Protein AF-A0A2S2Q8D4-F1 (afdb_monomer_lite)

Structure (mmCIF, N/CA/C/O backbone):
data_AF-A0A2S2Q8D4-F1
#
_entry.id   AF-A0A2S2Q8D4-F1
#
loop_
_atom_site.group_PDB
_atom_site.id
_atom_site.type_symbol
_atom_site.label_atom_id
_atom_site.label_alt_id
_atom_site.label_comp_id
_atom_site.label_asym_id
_atom_site.label_entity_id
_atom_site.label_seq_id
_atom_site.pdbx_PDB_ins_code
_atom_site.Cartn_x
_atom_site.Cartn_y
_atom_site.Cartn_z
_atom_site.occupancy
_atom_site.B_iso_or_equiv
_atom_site.auth_seq_id
_atom_site.auth_comp_id
_atom_site.auth_asym_id
_atom_site.auth_atom_id
_atom_site.pdbx_PDB_model_num
ATOM 1 N N . PRO A 1 1 ? -10.124 5.088 20.854 1.00 91.94 1 PRO A N 1
ATOM 2 C CA . PRO A 1 1 ? -9.138 5.438 19.795 1.00 91.94 1 PRO A CA 1
ATOM 3 C C . PRO A 1 1 ? -7.743 5.809 20.330 1.00 91.94 1 PRO A C 1
ATOM 5 O O . PRO A 1 1 ? -6.783 5.129 19.989 1.00 91.94 1 PRO A O 1
ATOM 8 N N . GLY A 1 2 ? -7.611 6.816 21.207 1.00 94.44 2 GLY A N 1
ATOM 9 C CA . GLY A 1 2 ? -6.294 7.303 21.662 1.00 94.44 2 GLY A CA 1
ATOM 10 C C . GLY A 1 2 ? -5.371 6.228 22.261 1.00 94.44 2 GLY A C 1
ATOM 11 O O . GLY A 1 2 ? -4.199 6.157 21.908 1.00 94.44 2 GLY A O 1
ATOM 12 N N . ARG A 1 3 ? -5.901 5.320 23.097 1.00 95.25 3 ARG A N 1
ATOM 13 C CA . ARG A 1 3 ? -5.125 4.193 23.664 1.00 95.25 3 ARG A CA 1
ATOM 14 C C . ARG A 1 3 ? -4.671 3.173 22.617 1.00 95.25 3 ARG A C 1
ATOM 16 O O . ARG A 1 3 ? -3.541 2.695 22.700 1.00 95.25 3 ARG A O 1
ATOM 23 N N . ILE A 1 4 ? -5.505 2.901 21.612 1.00 96.25 4 ILE A N 1
ATOM 24 C CA . ILE A 1 4 ? -5.158 2.024 20.486 1.00 96.25 4 ILE A CA 1
ATOM 25 C C . ILE A 1 4 ? -3.960 2.619 19.735 1.00 96.25 4 ILE A C 1
ATOM 27 O O . ILE A 1 4 ? -2.966 1.938 19.514 1.00 96.25 4 ILE A O 1
ATOM 31 N N . ILE A 1 5 ? -4.002 3.916 19.429 1.00 96.06 5 ILE A N 1
ATOM 32 C CA . ILE A 1 5 ? -2.956 4.592 18.647 1.00 96.06 5 ILE A CA 1
ATOM 33 C C . ILE A 1 5 ? -1.666 4.772 19.463 1.00 96.06 5 ILE A C 1
ATOM 35 O O . ILE A 1 5 ? -0.564 4.617 18.943 1.00 96.06 5 ILE A O 1
ATOM 39 N N . ALA A 1 6 ? -1.767 5.066 20.759 1.00 94.94 6 ALA A N 1
ATOM 40 C CA . ALA A 1 6 ? -0.591 5.281 21.600 1.00 94.94 6 ALA A CA 1
ATOM 41 C C . ALA A 1 6 ? 0.110 3.971 22.003 1.00 94.94 6 ALA A C 1
ATOM 43 O O . ALA A 1 6 ? 1.343 3.910 22.056 1.00 94.94 6 ALA A O 1
ATOM 44 N N . LYS A 1 7 ? -0.669 2.933 22.334 1.00 94.25 7 LYS A N 1
ATOM 45 C CA . LYS A 1 7 ? -0.174 1.730 23.025 1.00 94.25 7 LYS A CA 1
ATOM 46 C C . LYS A 1 7 ? -0.581 0.407 22.376 1.00 94.25 7 LYS A C 1
ATOM 48 O O . LYS A 1 7 ? -0.184 -0.634 22.885 1.00 94.25 7 LYS A O 1
ATOM 53 N N . TRP A 1 8 ? -1.335 0.429 21.276 1.00 96.25 8 TRP A N 1
ATOM 54 C CA . TRP A 1 8 ? -1.938 -0.773 20.684 1.00 96.25 8 TRP A CA 1
ATOM 55 C C . TRP A 1 8 ? -2.837 -1.544 21.666 1.00 96.25 8 TRP A C 1
ATOM 57 O O . TRP A 1 8 ? -2.924 -2.771 21.639 1.00 96.25 8 TRP A O 1
ATOM 67 N N . ASP A 1 9 ? -3.496 -0.808 22.563 1.00 95.69 9 ASP A N 1
ATOM 68 C CA . ASP A 1 9 ? -4.354 -1.350 23.613 1.00 95.69 9 ASP A CA 1
ATOM 69 C C . ASP A 1 9 ? -5.832 -1.242 23.219 1.00 95.69 9 ASP A C 1
ATOM 71 O O . ASP A 1 9 ? -6.335 -0.153 22.940 1.00 95.69 9 ASP A O 1
ATOM 75 N N . PHE A 1 10 ? -6.514 -2.387 23.218 1.00 95.44 10 PHE A N 1
ATOM 76 C CA . PHE A 1 10 ? -7.923 -2.538 22.836 1.00 95.44 10 PHE A CA 1
ATOM 77 C C . PHE A 1 10 ? -8.791 -3.009 24.011 1.00 95.44 10 PHE A C 1
ATOM 79 O O . PHE A 1 10 ? -9.880 -3.547 23.805 1.00 95.44 10 PHE A O 1
ATOM 86 N N . SER A 1 11 ? -8.293 -2.876 25.239 1.00 96.19 11 SER A N 1
ATOM 87 C CA . SER A 1 11 ? -9.089 -3.129 26.437 1.00 96.19 11 SER A CA 1
ATOM 88 C C . SER A 1 11 ? -10.289 -2.178 26.472 1.00 96.19 11 SER A C 1
ATOM 90 O O . SER A 1 11 ? -10.198 -1.025 26.040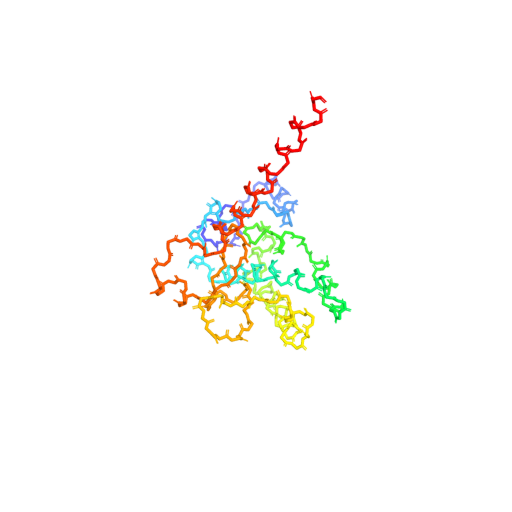 1.00 96.19 11 SER A O 1
ATOM 92 N N . LYS A 1 12 ? -11.432 -2.662 26.966 1.00 94.12 12 LYS A N 1
ATOM 93 C CA . LYS A 1 12 ? -12.632 -1.834 27.132 1.00 94.12 12 LYS A CA 1
ATOM 94 C C . LYS A 1 12 ? -12.491 -0.986 28.393 1.00 94.12 12 LYS A C 1
ATOM 96 O O . LYS A 1 12 ? -12.030 -1.476 29.419 1.00 94.12 12 LYS A O 1
ATOM 101 N N . TYR A 1 13 ? -12.912 0.269 28.307 1.00 94.38 13 TYR A N 1
ATOM 102 C CA . TYR A 1 13 ? -12.884 1.216 29.417 1.00 94.38 13 TYR A CA 1
ATOM 103 C C . TYR A 1 13 ? -14.250 1.885 29.562 1.00 94.38 13 TYR A C 1
ATOM 105 O O . TYR A 1 13 ? -14.914 2.099 28.544 1.00 94.38 13 TYR A O 1
ATOM 113 N N . PRO A 1 14 ? -14.666 2.229 30.792 1.00 95.88 14 PRO A N 1
ATOM 114 C CA . PRO A 1 14 ? -15.886 2.991 31.001 1.00 95.88 14 PRO A CA 1
ATOM 115 C C . PRO A 1 14 ? -15.748 4.374 30.358 1.00 95.88 14 PRO A C 1
ATOM 117 O O . PRO A 1 14 ? -14.720 5.042 30.488 1.00 95.88 14 PRO A O 1
ATOM 120 N N . VAL A 1 15 ? -16.794 4.789 29.654 1.00 96.19 15 VAL A N 1
ATOM 121 C CA . VAL A 1 15 ? -16.909 6.092 28.995 1.00 96.19 15 VAL A CA 1
ATOM 122 C C . VAL A 1 15 ? -18.314 6.644 29.225 1.00 96.19 15 VAL A C 1
ATOM 124 O O . VAL A 1 15 ? -19.226 5.893 29.566 1.00 96.19 15 VAL A O 1
ATOM 127 N N . SER A 1 16 ? -18.506 7.951 29.037 1.00 98.00 16 SER A N 1
ATOM 128 C CA . SER A 1 16 ? -19.849 8.540 29.050 1.00 98.00 16 SER A CA 1
ATOM 129 C C . SER A 1 16 ? -20.715 7.978 27.917 1.00 98.00 16 SER A C 1
ATOM 131 O O . SER A 1 16 ? -20.190 7.606 26.866 1.00 98.00 16 SER A O 1
ATOM 133 N N . CYS A 1 17 ? -22.043 7.984 28.083 1.00 97.38 17 CYS A N 1
ATOM 134 C CA . CYS A 1 17 ? -22.977 7.530 27.043 1.00 97.38 17 CYS A CA 1
ATOM 135 C C . CYS A 1 17 ? -22.780 8.275 25.714 1.00 97.38 17 CYS A C 1
ATOM 137 O O . CYS A 1 17 ? -22.803 7.659 24.655 1.00 97.38 17 CYS A O 1
ATOM 139 N N . PHE A 1 18 ? -22.506 9.583 25.775 1.00 97.62 18 PHE A N 1
ATOM 140 C CA . PHE A 1 18 ? -22.173 10.383 24.596 1.00 97.62 18 PHE A CA 1
ATOM 141 C C . PHE A 1 18 ? -20.930 9.849 23.873 1.00 97.62 18 PHE A C 1
ATOM 143 O O . PHE A 1 18 ? -20.965 9.605 22.672 1.00 97.62 18 PHE A O 1
ATOM 150 N N . SER A 1 19 ? -19.840 9.623 24.613 1.00 96.38 19 SER A N 1
ATOM 151 C CA . SER A 1 19 ? -18.602 9.087 24.039 1.00 96.38 19 SER A CA 1
ATOM 152 C C . SER A 1 19 ? -18.807 7.690 23.460 1.00 96.38 19 SER A C 1
ATOM 154 O O . SER A 1 19 ? -18.226 7.377 22.429 1.00 96.38 19 SER A O 1
ATOM 156 N N . PHE A 1 20 ? -19.621 6.852 24.107 1.00 96.19 20 PHE A N 1
ATOM 157 C CA . PHE A 1 20 ? -19.956 5.524 23.598 1.00 96.19 20 PHE A CA 1
ATOM 158 C C . PHE A 1 20 ? -20.667 5.608 22.241 1.00 96.19 20 PHE A C 1
ATOM 160 O O . PHE A 1 20 ? -20.166 5.049 21.269 1.00 96.19 20 PHE A O 1
ATOM 167 N N . ALA A 1 21 ? -21.756 6.380 22.155 1.00 97.06 21 ALA A N 1
ATOM 168 C CA . ALA A 1 21 ? -22.510 6.561 20.914 1.00 97.06 21 ALA A CA 1
ATOM 169 C C . ALA A 1 21 ? -21.637 7.141 19.788 1.00 97.06 21 ALA A C 1
ATOM 171 O O . ALA A 1 21 ? -21.673 6.672 18.653 1.00 97.06 21 ALA A O 1
ATOM 172 N N . LEU A 1 22 ? -20.787 8.117 20.117 1.00 96.06 22 LEU A N 1
ATOM 173 C CA . LEU A 1 22 ? -19.850 8.709 19.168 1.00 96.06 22 LEU A CA 1
ATOM 174 C C . LEU A 1 22 ? -18.818 7.684 18.652 1.00 96.06 22 LEU A C 1
ATOM 176 O O . LEU A 1 22 ? -18.468 7.696 17.473 1.00 96.06 22 LEU A O 1
ATOM 180 N N . LEU A 1 23 ? -18.322 6.791 19.517 1.00 95.31 23 LEU A N 1
ATOM 181 C CA . LEU A 1 23 ? -17.386 5.729 19.128 1.00 95.31 23 LEU A CA 1
ATOM 182 C C . LEU A 1 23 ? -18.032 4.676 18.224 1.00 95.31 23 LEU A C 1
ATOM 184 O O . LEU A 1 23 ? -17.348 4.167 17.337 1.00 95.31 23 LEU A O 1
ATOM 188 N N . GLU A 1 24 ? -19.310 4.360 18.436 1.00 95.06 24 GLU A N 1
ATOM 189 C CA . GLU A 1 24 ? -20.066 3.464 17.553 1.00 95.06 24 GLU A CA 1
ATOM 190 C C . GLU A 1 24 ? -20.278 4.085 16.171 1.00 95.06 24 GLU A C 1
ATOM 192 O O . GLU A 1 24 ? -20.061 3.414 15.165 1.00 95.06 24 GLU A O 1
ATOM 197 N N . GLN A 1 25 ? -20.623 5.374 16.112 1.00 95.56 25 GLN A N 1
ATOM 198 C CA . GLN A 1 25 ? -20.826 6.082 14.845 1.00 95.56 25 GLN A CA 1
ATOM 199 C C . GLN A 1 25 ? -19.555 6.122 13.989 1.00 95.56 25 GLN A C 1
ATOM 201 O O . GLN A 1 25 ? -19.616 5.841 12.798 1.00 95.56 25 GLN A O 1
ATOM 206 N N . MET A 1 26 ? -18.396 6.400 14.596 1.00 95.31 26 MET A N 1
ATOM 207 C CA . MET A 1 26 ? -17.126 6.516 13.863 1.00 95.31 26 MET A CA 1
ATOM 208 C C . MET A 1 26 ? -16.407 5.176 13.622 1.00 95.31 26 MET A C 1
ATOM 210 O O . MET A 1 26 ? -15.257 5.167 13.176 1.00 95.31 26 MET A O 1
ATOM 214 N N . LEU A 1 27 ? -17.007 4.038 13.995 1.00 94.62 27 LEU A N 1
ATOM 215 C CA . LEU A 1 27 ? -16.306 2.749 14.071 1.00 94.62 27 LEU A CA 1
ATOM 216 C C . LEU A 1 27 ? -15.670 2.347 12.728 1.00 94.62 27 LEU A C 1
ATOM 218 O O . LEU A 1 27 ? -14.522 1.887 12.697 1.00 94.62 27 LEU A O 1
ATOM 222 N N . PHE A 1 28 ? -16.407 2.559 11.638 1.00 95.31 28 PHE A N 1
ATOM 223 C CA . PHE A 1 28 ? -16.001 2.228 10.271 1.00 95.31 28 PHE A CA 1
ATOM 224 C C . PHE A 1 28 ? -15.357 3.405 9.530 1.00 95.31 28 PHE A C 1
ATOM 226 O O . PHE A 1 28 ? -14.723 3.196 8.498 1.00 95.31 28 PHE A O 1
ATOM 233 N N . ASP A 1 29 ? -15.423 4.617 10.083 1.00 95.62 29 ASP A N 1
ATOM 234 C CA . ASP A 1 29 ? -14.912 5.808 9.415 1.00 95.62 29 ASP A CA 1
ATOM 235 C C . ASP A 1 29 ? -13.371 5.816 9.391 1.00 95.62 29 ASP A C 1
ATOM 237 O O . ASP A 1 29 ? -12.715 5.715 10.440 1.00 95.62 29 ASP A O 1
ATOM 241 N N . PRO A 1 30 ? -12.741 5.955 8.211 1.00 95.44 30 PRO A N 1
ATOM 242 C CA . PRO A 1 30 ? -11.289 5.983 8.083 1.00 95.44 30 PRO A CA 1
ATOM 243 C C . PRO A 1 30 ? -10.731 7.355 8.482 1.00 95.44 30 PRO A C 1
ATOM 245 O O . PRO A 1 30 ? -10.407 8.183 7.634 1.00 95.44 30 PRO A O 1
ATOM 248 N N . LEU A 1 31 ? -10.615 7.599 9.788 1.00 96.38 31 LEU A N 1
ATOM 249 C CA . LEU A 1 31 ? -10.239 8.907 10.342 1.00 96.38 31 LEU A CA 1
ATOM 250 C C . LEU A 1 31 ? -8.780 8.994 10.811 1.00 96.38 31 LEU A C 1
ATOM 252 O O . LEU A 1 31 ? -8.247 10.091 10.972 1.00 96.38 31 LEU A O 1
ATOM 256 N N . PHE A 1 32 ? -8.116 7.863 11.059 1.00 96.69 32 PHE A N 1
ATOM 257 C CA . PHE A 1 32 ? -6.845 7.849 11.784 1.00 96.69 32 PHE A CA 1
ATOM 258 C C . PHE A 1 32 ? -5.667 7.574 10.850 1.00 96.69 32 PHE A C 1
ATOM 260 O O . PHE A 1 32 ? -5.422 6.426 10.477 1.00 96.69 32 PHE A O 1
ATOM 267 N N . ASN A 1 33 ? -4.909 8.615 10.490 1.00 97.00 33 ASN A N 1
ATOM 268 C CA . ASN A 1 33 ? -3.628 8.441 9.805 1.00 97.00 33 ASN A CA 1
ATOM 269 C C . ASN A 1 33 ? -2.539 8.067 10.822 1.00 97.00 33 ASN A C 1
ATOM 271 O O . ASN A 1 33 ? -2.073 8.907 11.590 1.00 97.00 33 ASN A O 1
ATOM 275 N N . ILE A 1 34 ? -2.130 6.800 10.849 1.00 96.44 34 ILE A N 1
ATOM 276 C CA . ILE A 1 34 ? -1.182 6.301 11.854 1.00 96.44 34 ILE A CA 1
ATOM 277 C C . ILE A 1 34 ? 0.229 6.856 11.641 1.00 96.44 34 ILE A C 1
ATOM 279 O O . ILE A 1 34 ? 0.943 7.062 12.623 1.00 96.44 34 ILE A O 1
ATOM 283 N N . ALA A 1 35 ? 0.636 7.124 10.396 1.00 95.75 35 ALA A N 1
ATOM 284 C CA . ALA A 1 35 ? 1.947 7.708 10.124 1.00 95.75 35 ALA A CA 1
ATOM 285 C C . ALA A 1 35 ? 2.075 9.107 10.745 1.00 95.75 35 ALA A C 1
ATOM 287 O O . ALA A 1 35 ? 3.089 9.390 11.385 1.00 95.75 35 ALA A O 1
ATOM 288 N N . ASP A 1 36 ? 1.021 9.918 10.626 1.00 96.38 36 ASP A N 1
ATOM 289 C CA . ASP A 1 36 ? 0.979 11.286 11.154 1.00 96.38 36 ASP A CA 1
ATOM 290 C C . ASP A 1 36 ? 0.778 11.303 12.676 1.00 96.38 36 ASP A C 1
ATOM 292 O O . ASP A 1 36 ? 1.378 12.112 13.380 1.00 96.38 36 ASP A O 1
ATOM 296 N N . LEU A 1 37 ? -0.050 10.394 13.205 1.00 96.12 37 LEU A N 1
ATOM 297 C CA . LEU A 1 37 ? -0.395 10.366 14.630 1.00 96.12 37 LEU A CA 1
ATOM 298 C C . LEU A 1 37 ? 0.674 9.689 15.500 1.00 96.12 37 LEU A C 1
ATOM 300 O O . LEU A 1 37 ? 0.974 10.171 16.591 1.00 96.12 37 LEU A O 1
ATOM 304 N N . ASN A 1 38 ? 1.208 8.540 15.072 1.00 95.69 38 ASN A N 1
ATOM 305 C CA . ASN A 1 38 ? 2.217 7.783 15.818 1.00 95.69 38 ASN A CA 1
ATOM 306 C C . ASN A 1 38 ? 2.931 6.745 14.930 1.00 95.69 38 ASN A C 1
ATOM 308 O O . ASN A 1 38 ? 2.686 5.539 15.032 1.00 95.69 38 ASN A O 1
ATOM 312 N N . SER A 1 39 ? 3.879 7.185 14.102 1.00 95.25 39 SER A N 1
ATOM 313 C CA . SER A 1 39 ? 4.648 6.294 13.214 1.00 95.25 39 SER A CA 1
ATOM 314 C C . SER A 1 39 ? 5.435 5.190 13.943 1.00 95.25 39 SER A C 1
ATOM 316 O O . SER A 1 39 ? 5.686 4.121 13.380 1.00 95.25 39 SER A O 1
ATOM 318 N N . VAL A 1 40 ? 5.795 5.397 15.216 1.00 96.00 40 VAL A N 1
ATOM 319 C CA . VAL A 1 40 ? 6.492 4.397 16.049 1.00 96.00 40 VAL A CA 1
ATOM 320 C C . VAL A 1 40 ? 5.617 3.164 16.292 1.00 96.00 40 VAL A C 1
ATOM 322 O O . VAL A 1 40 ? 6.143 2.070 16.524 1.00 96.00 40 VAL A O 1
ATOM 325 N N . LEU A 1 41 ? 4.293 3.304 16.194 1.00 95.25 41 LEU A N 1
ATOM 326 C CA . LEU A 1 41 ? 3.349 2.210 16.386 1.00 95.25 41 LEU A CA 1
ATOM 327 C C . LEU A 1 41 ? 3.599 1.047 15.421 1.00 95.25 41 LEU A C 1
ATOM 329 O O . LEU A 1 41 ? 3.540 -0.102 15.854 1.00 95.25 41 LEU A O 1
ATOM 333 N N . TYR A 1 42 ? 3.969 1.317 14.165 1.00 96.06 42 TYR A N 1
ATOM 334 C CA . TYR A 1 42 ? 4.300 0.267 13.195 1.00 96.06 42 TYR A CA 1
ATOM 335 C C . TYR A 1 42 ? 5.444 -0.630 13.685 1.00 96.06 42 TYR A C 1
ATOM 337 O O . TYR A 1 42 ? 5.374 -1.853 13.593 1.00 96.06 42 TYR A O 1
ATOM 345 N N . LYS A 1 43 ? 6.462 -0.051 14.331 1.00 94.00 43 LYS A N 1
ATOM 346 C CA . LYS A 1 43 ? 7.586 -0.825 14.882 1.00 94.00 43 LYS A CA 1
ATOM 347 C C . LYS A 1 43 ? 7.172 -1.699 16.072 1.00 94.00 43 LYS A C 1
ATOM 349 O O . LYS A 1 43 ? 7.778 -2.743 16.302 1.00 94.00 43 LYS A O 1
ATOM 354 N N . ARG A 1 44 ? 6.159 -1.278 16.838 1.00 93.50 44 ARG A N 1
ATOM 355 C CA . ARG A 1 44 ? 5.674 -1.988 18.036 1.00 93.50 44 ARG A CA 1
ATOM 356 C C . ARG A 1 44 ? 4.646 -3.068 17.696 1.00 93.50 44 ARG A C 1
ATOM 358 O O . ARG A 1 44 ? 4.692 -4.159 18.256 1.00 93.50 44 ARG A O 1
ATOM 365 N N . ALA A 1 45 ? 3.741 -2.784 16.765 1.00 95.38 45 ALA A N 1
ATOM 366 C CA . ALA A 1 45 ? 2.658 -3.670 16.362 1.00 95.38 45 ALA A CA 1
ATOM 367 C C . ALA A 1 45 ? 2.972 -4.334 15.012 1.00 95.38 45 ALA A C 1
ATOM 369 O O . ALA A 1 45 ? 2.560 -3.864 13.954 1.00 95.38 45 ALA A O 1
ATOM 370 N N . ARG A 1 46 ? 3.665 -5.482 15.042 1.00 94.50 46 ARG A N 1
ATOM 371 C CA . ARG A 1 46 ? 4.106 -6.194 13.821 1.00 94.50 46 ARG A CA 1
ATOM 372 C C . ARG A 1 46 ? 2.969 -6.534 12.848 1.00 94.50 46 ARG A C 1
ATOM 374 O O . ARG A 1 46 ? 3.178 -6.525 11.640 1.00 94.50 46 ARG A O 1
ATOM 381 N N . GLY A 1 47 ? 1.778 -6.856 13.362 1.00 95.88 47 GLY A N 1
ATOM 382 C CA . GLY A 1 47 ? 0.602 -7.127 12.528 1.00 95.88 47 GLY A CA 1
ATOM 383 C C . GLY A 1 47 ? 0.149 -5.896 11.739 1.00 95.88 47 GLY A C 1
ATOM 384 O O . GLY A 1 47 ? -0.183 -6.010 10.562 1.00 95.88 47 GLY A O 1
ATOM 385 N N . LEU A 1 48 ? 0.219 -4.718 12.364 1.00 97.06 48 LEU A N 1
ATOM 386 C CA . LEU A 1 48 ? -0.131 -3.447 11.740 1.00 97.06 48 LEU A CA 1
ATOM 387 C C . LEU A 1 48 ? 0.860 -3.072 10.640 1.00 97.06 48 LEU A C 1
ATOM 389 O O . LEU A 1 48 ? 0.434 -2.745 9.537 1.00 97.06 48 LEU A O 1
ATOM 393 N N . ASP A 1 49 ? 2.163 -3.171 10.910 1.00 96.81 49 ASP A N 1
ATOM 394 C CA . ASP A 1 49 ? 3.198 -2.906 9.901 1.00 96.81 49 ASP A CA 1
ATOM 395 C C . ASP A 1 49 ? 3.072 -3.842 8.695 1.00 96.81 49 ASP A C 1
ATOM 397 O O . ASP A 1 49 ? 3.089 -3.405 7.546 1.00 96.81 49 ASP A O 1
ATOM 401 N N . ARG A 1 50 ? 2.812 -5.130 8.940 1.00 96.69 50 ARG A N 1
ATOM 402 C CA . ARG A 1 50 ? 2.563 -6.097 7.867 1.00 96.69 50 ARG A CA 1
ATOM 403 C C . ARG A 1 50 ? 1.348 -5.720 7.019 1.00 96.69 50 ARG A C 1
ATOM 405 O O . ARG A 1 50 ? 1.433 -5.749 5.794 1.00 96.69 50 ARG A O 1
ATOM 412 N N . VAL A 1 51 ? 0.229 -5.359 7.649 1.00 97.62 51 VAL A N 1
ATOM 413 C CA . VAL A 1 51 ? -0.979 -4.931 6.926 1.00 97.62 51 VAL A CA 1
ATOM 414 C C . VAL A 1 51 ? -0.726 -3.649 6.143 1.00 97.62 51 VAL A C 1
ATOM 416 O O . VAL A 1 51 ? -1.128 -3.560 4.986 1.00 97.62 51 VAL A O 1
ATOM 419 N N . ARG A 1 52 ? -0.010 -2.686 6.721 1.00 97.00 52 ARG A N 1
ATOM 420 C CA . ARG A 1 52 ? 0.403 -1.464 6.028 1.00 97.00 52 ARG A CA 1
ATOM 421 C C . ARG A 1 52 ? 1.212 -1.782 4.766 1.00 97.00 52 ARG A C 1
ATOM 423 O O . ARG A 1 52 ? 0.925 -1.229 3.706 1.00 97.00 52 ARG A O 1
ATOM 430 N N . LEU A 1 53 ? 2.171 -2.708 4.852 1.00 96.56 53 LEU A N 1
ATOM 431 C CA . LEU A 1 53 ? 2.938 -3.167 3.690 1.00 96.56 53 LEU A CA 1
ATOM 432 C C . LEU A 1 53 ? 2.033 -3.819 2.642 1.00 96.56 53 LEU A C 1
ATOM 434 O O . LEU A 1 53 ? 2.128 -3.456 1.475 1.00 96.56 53 LEU A O 1
ATOM 438 N N . TYR A 1 54 ? 1.117 -4.708 3.033 1.00 97.62 54 TYR A N 1
ATOM 439 C CA . TYR A 1 54 ? 0.156 -5.319 2.106 1.00 97.62 54 TYR A CA 1
ATOM 440 C C . TYR A 1 54 ? -0.725 -4.285 1.398 1.00 97.62 54 TYR A C 1
ATOM 442 O O . TYR A 1 54 ? -0.886 -4.342 0.180 1.00 97.62 54 TYR A O 1
ATOM 450 N N . ARG A 1 55 ? -1.236 -3.291 2.129 1.00 97.56 55 ARG A N 1
ATOM 451 C CA . ARG A 1 55 ? -2.001 -2.179 1.549 1.00 97.56 55 ARG A CA 1
ATOM 452 C C . ARG A 1 55 ? -1.166 -1.390 0.541 1.00 97.56 55 ARG A C 1
ATOM 454 O O . ARG A 1 55 ? -1.644 -1.096 -0.549 1.00 97.56 55 ARG A O 1
ATOM 461 N N . LEU A 1 56 ? 0.105 -1.127 0.851 1.00 96.19 56 LEU A N 1
ATOM 462 C CA . LEU A 1 56 ? 1.026 -0.469 -0.078 1.00 96.19 56 LEU A CA 1
ATOM 463 C C . LEU A 1 56 ? 1.342 -1.334 -1.312 1.00 96.19 56 LEU A C 1
ATOM 465 O O . LEU A 1 56 ? 1.495 -0.798 -2.405 1.00 96.19 56 LEU A O 1
ATOM 469 N N . GLN A 1 57 ? 1.418 -2.661 -1.180 1.00 96.94 57 GLN A N 1
ATOM 470 C CA . GLN A 1 57 ? 1.553 -3.547 -2.341 1.00 96.94 57 GLN A CA 1
ATOM 471 C C . GLN A 1 57 ? 0.314 -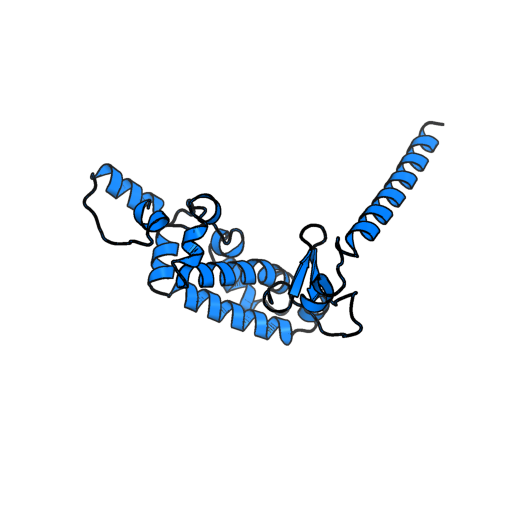3.461 -3.236 1.00 96.94 57 GLN A C 1
ATOM 473 O O . GLN A 1 57 ? 0.447 -3.262 -4.443 1.00 96.94 57 GLN A O 1
ATOM 478 N N . LEU A 1 58 ? -0.884 -3.539 -2.647 1.00 96.81 58 LEU A N 1
ATOM 479 C CA . LEU A 1 58 ? -2.147 -3.406 -3.375 1.00 96.81 58 LEU A CA 1
ATOM 480 C C . LEU A 1 58 ? -2.281 -2.053 -4.072 1.00 96.81 58 LEU A C 1
ATOM 482 O O . LEU A 1 58 ? -2.746 -2.017 -5.208 1.00 96.81 58 LEU A O 1
ATOM 486 N N . TYR A 1 59 ? -1.814 -0.970 -3.444 1.00 95.88 59 TYR A N 1
ATOM 487 C CA . TYR A 1 59 ? -1.773 0.356 -4.060 1.00 95.88 59 TYR A CA 1
ATOM 488 C C . TYR A 1 59 ? -1.073 0.346 -5.426 1.00 95.88 59 TYR A C 1
ATOM 490 O O . TYR A 1 59 ? -1.552 0.986 -6.353 1.00 95.88 59 TYR A O 1
ATOM 498 N N . TYR A 1 60 ? 0.022 -0.402 -5.582 1.00 95.62 60 TYR A N 1
ATOM 499 C CA . TYR A 1 60 ? 0.712 -0.520 -6.871 1.00 95.62 60 TYR A CA 1
ATOM 500 C C . TYR A 1 60 ? 0.115 -1.603 -7.775 1.00 95.62 60 TYR A C 1
ATOM 502 O O . TYR A 1 60 ? 0.019 -1.419 -8.987 1.00 95.62 60 TYR A O 1
ATOM 510 N N . ILE A 1 61 ? -0.296 -2.736 -7.201 1.00 96.19 61 ILE A N 1
ATOM 511 C CA . ILE A 1 61 ? -0.885 -3.863 -7.938 1.00 96.19 61 ILE A CA 1
ATOM 512 C C . ILE A 1 61 ? -2.184 -3.449 -8.639 1.00 96.19 61 ILE A C 1
ATOM 514 O O . ILE A 1 61 ? -2.439 -3.906 -9.756 1.00 96.19 61 ILE A O 1
ATOM 518 N N . LYS A 1 62 ? -2.990 -2.572 -8.024 1.00 95.00 62 LYS A N 1
ATOM 519 C CA . LYS A 1 62 ? -4.290 -2.149 -8.565 1.00 95.00 62 LYS A CA 1
ATOM 520 C C . LYS A 1 62 ? -4.176 -1.648 -10.007 1.00 95.00 62 LYS A C 1
ATOM 522 O O . LYS A 1 62 ? -4.977 -2.041 -10.846 1.00 95.00 62 LYS A O 1
ATOM 527 N N . ASP A 1 63 ? -3.143 -0.866 -10.324 1.00 93.94 63 ASP A N 1
ATOM 528 C CA . ASP A 1 63 ? -2.982 -0.255 -11.647 1.00 93.94 63 ASP A CA 1
ATOM 529 C C . ASP A 1 63 ? -2.714 -1.320 -12.719 1.00 93.94 63 ASP A C 1
ATOM 531 O O . ASP A 1 63 ? -3.187 -1.213 -13.852 1.00 93.94 63 ASP A O 1
ATOM 535 N N . PHE A 1 64 ? -2.018 -2.400 -12.354 1.00 95.75 64 PHE A N 1
ATOM 536 C CA . PHE A 1 64 ? -1.774 -3.538 -13.238 1.00 95.75 64 PHE A CA 1
ATOM 537 C C . PHE A 1 64 ? -3.045 -4.349 -13.481 1.00 95.75 64 PHE A C 1
ATOM 539 O O . PHE A 1 64 ? -3.283 -4.769 -14.613 1.00 95.75 64 PHE A O 1
ATOM 546 N N . ILE A 1 65 ? -3.852 -4.567 -12.440 1.00 96.69 65 ILE A N 1
ATOM 547 C CA . ILE A 1 65 ? -5.083 -5.358 -12.531 1.00 96.69 65 ILE A CA 1
ATOM 548 C C . ILE A 1 65 ? -6.174 -4.592 -13.283 1.00 96.69 65 ILE A C 1
ATOM 550 O O . ILE A 1 65 ? -6.730 -5.117 -14.248 1.00 96.69 65 ILE A O 1
ATOM 554 N N . PHE A 1 66 ? -6.430 -3.332 -12.926 1.00 95.31 66 PHE A N 1
ATOM 555 C CA . PHE A 1 66 ? -7.470 -2.526 -13.569 1.00 95.31 66 PHE A CA 1
ATOM 556 C C . PHE A 1 66 ? -7.184 -2.252 -15.046 1.00 95.31 66 PHE A C 1
ATOM 558 O O . PHE A 1 66 ? -8.098 -2.299 -15.867 1.00 95.31 66 PHE A O 1
ATOM 565 N N . SER A 1 67 ? -5.915 -2.057 -15.418 1.00 94.44 67 SER A N 1
ATOM 566 C CA . SER A 1 67 ? -5.523 -1.853 -16.820 1.00 94.44 67 SER A CA 1
ATOM 567 C C . SER A 1 67 ? -5.410 -3.149 -17.637 1.00 94.44 67 SER A C 1
ATOM 569 O O . SER A 1 67 ? -5.160 -3.099 -18.849 1.00 94.44 67 SER A O 1
ATOM 571 N N . CYS A 1 68 ? -5.548 -4.322 -17.012 1.00 96.25 68 CYS A N 1
ATOM 572 C CA . CYS A 1 68 ? -5.464 -5.610 -17.692 1.00 96.25 68 CYS A CA 1
ATOM 573 C C . CYS A 1 68 ? -6.851 -6.111 -18.114 1.00 96.25 68 CYS A C 1
ATOM 575 O O . CYS A 1 68 ? -7.759 -6.272 -17.300 1.00 96.25 68 CYS A O 1
ATOM 577 N N . ARG A 1 69 ? -7.003 -6.438 -19.401 1.00 95.56 69 ARG A N 1
ATOM 578 C CA . ARG A 1 69 ? -8.240 -7.019 -19.958 1.00 95.56 69 ARG A CA 1
ATOM 579 C C . ARG A 1 69 ? -8.458 -8.499 -19.622 1.00 95.56 69 ARG A C 1
ATOM 581 O O . ARG A 1 69 ? -9.492 -9.043 -19.954 1.00 95.56 69 ARG A O 1
ATOM 588 N N . TYR A 1 70 ? -7.465 -9.167 -19.033 1.00 94.56 70 TYR A N 1
ATOM 589 C CA . TYR A 1 70 ? -7.542 -10.587 -18.659 1.00 94.56 70 TYR A CA 1
ATOM 590 C C . TYR A 1 70 ? -7.718 -10.792 -17.150 1.00 94.56 70 TYR A C 1
ATOM 592 O O . TYR A 1 70 ? -7.693 -11.925 -16.672 1.00 94.56 70 TYR A O 1
ATOM 600 N N . ALA A 1 71 ? -7.834 -9.703 -16.389 1.00 94.50 71 ALA A N 1
ATOM 601 C CA . ALA A 1 71 ? -7.846 -9.724 -14.934 1.00 94.50 71 ALA A CA 1
ATOM 602 C C . ALA A 1 71 ? -9.241 -9.478 -14.340 1.00 94.50 71 ALA A C 1
ATOM 604 O O . ALA A 1 71 ? -9.334 -9.129 -13.170 1.00 94.50 71 ALA A O 1
ATOM 605 N N . ASP A 1 72 ? -10.323 -9.648 -15.106 1.00 91.50 72 ASP A N 1
ATOM 606 C CA . ASP A 1 72 ? -11.674 -9.240 -14.683 1.00 91.50 72 ASP A CA 1
ATOM 607 C C . ASP A 1 72 ? -12.116 -9.890 -13.366 1.00 91.50 72 ASP A C 1
ATOM 609 O O . ASP A 1 72 ? -12.629 -9.211 -12.483 1.00 91.50 72 ASP A O 1
ATOM 613 N N . ARG A 1 73 ? -11.778 -11.170 -13.160 1.00 92.06 73 ARG A N 1
ATOM 614 C CA . ARG A 1 73 ? -12.044 -11.895 -11.900 1.00 92.06 73 ARG A CA 1
ATOM 615 C C . ARG A 1 73 ? -11.317 -11.321 -10.677 1.00 92.06 73 ARG A C 1
ATOM 617 O O . ARG A 1 73 ? -11.667 -11.650 -9.551 1.00 92.06 73 ARG A O 1
ATOM 624 N N . LEU A 1 74 ? -10.266 -10.530 -10.887 1.00 94.19 74 LEU A N 1
ATOM 625 C CA . LEU A 1 74 ? -9.487 -9.885 -9.828 1.00 94.19 74 LEU A CA 1
ATOM 626 C C . LEU A 1 74 ? -9.873 -8.416 -9.625 1.00 94.19 74 LEU A C 1
ATOM 628 O O . LEU A 1 74 ? -9.459 -7.836 -8.623 1.00 94.19 74 LEU A O 1
ATOM 632 N N . LYS A 1 75 ? -10.655 -7.821 -10.536 1.00 94.44 75 LYS A N 1
ATOM 633 C CA . LYS A 1 75 ? -11.137 -6.439 -10.406 1.00 94.44 75 LYS A CA 1
ATOM 634 C C . LYS A 1 75 ? -12.228 -6.335 -9.347 1.00 94.44 75 LYS A C 1
ATOM 636 O O . LYS A 1 75 ? -12.092 -5.533 -8.436 1.00 94.44 75 LYS A O 1
ATOM 641 N N . GLU A 1 76 ? -13.224 -7.221 -9.383 1.00 93.06 76 GLU A N 1
ATOM 642 C CA . GLU A 1 76 ? -14.354 -7.197 -8.440 1.00 93.06 76 GLU A CA 1
ATOM 643 C C . GLU A 1 76 ? -13.919 -7.216 -6.954 1.00 93.06 76 GLU A C 1
ATOM 645 O O . GLU A 1 76 ? -14.385 -6.361 -6.196 1.00 93.06 76 GLU A O 1
ATOM 650 N N . PRO A 1 77 ? -12.984 -8.082 -6.499 1.00 91.69 77 PRO A N 1
ATOM 651 C CA . PRO A 1 77 ? -12.514 -8.043 -5.111 1.00 91.69 77 PRO A CA 1
ATOM 652 C C . PRO A 1 77 ? -11.773 -6.754 -4.730 1.00 91.69 77 PRO A C 1
ATOM 654 O O . PRO A 1 7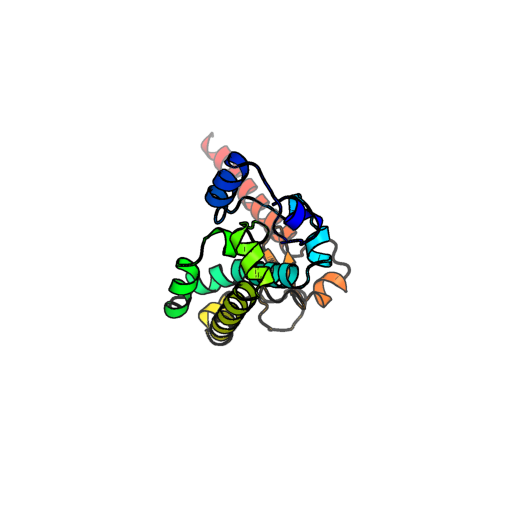7 ? -11.736 -6.406 -3.549 1.00 91.69 77 PRO A O 1
ATOM 657 N N . LEU A 1 78 ? -11.146 -6.075 -5.698 1.00 91.44 78 LEU A N 1
ATOM 658 C CA . LEU A 1 78 ? -10.473 -4.791 -5.485 1.00 91.44 78 LEU A CA 1
ATOM 659 C C . LEU A 1 78 ? -11.475 -3.631 -5.469 1.00 91.44 78 LEU A C 1
ATOM 661 O O . LEU A 1 78 ? -11.318 -2.736 -4.645 1.00 91.44 78 LEU A O 1
ATOM 665 N N . ASP A 1 79 ? -12.498 -3.669 -6.325 1.00 90.88 79 ASP A N 1
ATOM 666 C CA . ASP A 1 79 ? -13.558 -2.653 -6.413 1.00 90.88 79 ASP A CA 1
ATOM 667 C C . ASP A 1 79 ? -14.515 -2.692 -5.219 1.00 90.88 79 ASP A C 1
ATOM 669 O O . ASP A 1 79 ? -14.943 -1.653 -4.725 1.00 90.88 79 ASP A O 1
ATOM 673 N N . THR A 1 80 ? -14.832 -3.889 -4.720 1.00 91.31 80 THR A N 1
ATOM 674 C CA . THR A 1 80 ? -15.730 -4.067 -3.563 1.00 91.31 80 THR A CA 1
ATOM 675 C C . THR A 1 80 ? -15.072 -3.626 -2.251 1.00 91.31 80 THR A C 1
ATOM 677 O O . THR A 1 80 ? -15.737 -3.425 -1.235 1.00 91.31 80 THR A O 1
ATOM 680 N N . MET A 1 81 ? -13.745 -3.514 -2.232 1.00 90.62 81 MET A N 1
ATOM 681 C CA . MET A 1 81 ? -13.006 -3.099 -1.049 1.00 90.62 81 MET A CA 1
ATOM 682 C C . MET A 1 81 ? -13.109 -1.588 -0.842 1.00 90.62 81 MET A C 1
ATOM 684 O O . MET A 1 81 ? -13.044 -0.809 -1.788 1.00 90.62 81 MET A O 1
ATOM 688 N N . GLU A 1 82 ? -13.195 -1.158 0.416 1.00 91.31 82 GLU A N 1
ATOM 689 C CA . GLU A 1 82 ? -13.207 0.264 0.753 1.00 91.31 82 GLU A CA 1
ATOM 690 C C . GLU A 1 82 ? -11.977 0.972 0.167 1.00 91.31 82 GLU A C 1
ATOM 692 O O . GLU A 1 82 ? -10.830 0.558 0.374 1.00 91.31 82 GLU A O 1
ATOM 697 N N . ALA A 1 83 ? -12.212 2.072 -0.551 1.00 91.38 83 ALA A N 1
ATOM 698 C CA . ALA A 1 83 ? -11.177 2.735 -1.334 1.00 91.38 83 ALA A CA 1
ATOM 699 C C . ALA A 1 83 ? -9.966 3.166 -0.489 1.00 91.38 83 ALA A C 1
ATOM 701 O O . ALA A 1 83 ? -8.833 3.105 -0.970 1.00 91.38 83 ALA A O 1
ATOM 702 N N . HIS A 1 84 ? -10.149 3.562 0.780 1.00 92.81 84 HIS A N 1
ATOM 703 C CA . HIS A 1 84 ? -9.020 3.944 1.638 1.00 92.81 84 HIS A CA 1
ATOM 704 C C . HIS A 1 84 ? -8.091 2.771 1.942 1.00 92.81 84 HIS A C 1
ATOM 706 O O . HIS A 1 84 ? -6.893 3.007 2.113 1.00 92.81 84 HIS A O 1
ATOM 712 N N . ILE A 1 85 ? -8.584 1.525 1.971 1.00 93.38 85 ILE A N 1
ATOM 713 C CA . ILE A 1 85 ? -7.749 0.342 2.227 1.00 93.38 85 ILE A CA 1
ATOM 714 C C . ILE A 1 85 ? -6.639 0.252 1.181 1.00 93.38 85 ILE A C 1
ATOM 716 O O . ILE A 1 85 ? -5.485 0.009 1.537 1.00 93.38 85 ILE A O 1
ATOM 720 N N . ILE A 1 86 ? -6.966 0.531 -0.079 1.00 93.62 86 ILE A N 1
ATOM 721 C CA . ILE A 1 86 ? -6.022 0.461 -1.194 1.00 93.62 86 ILE A CA 1
ATOM 722 C C . ILE A 1 86 ? -5.322 1.809 -1.415 1.00 93.62 86 ILE A C 1
ATOM 724 O O . ILE A 1 86 ? -4.103 1.854 -1.555 1.00 93.62 86 ILE A O 1
ATOM 728 N N . LEU A 1 87 ? -6.068 2.917 -1.452 1.00 93.75 87 LEU A N 1
ATOM 729 C CA . LEU A 1 87 ? -5.556 4.225 -1.883 1.00 93.75 87 LEU A CA 1
ATOM 730 C C . LEU A 1 87 ? -4.784 4.985 -0.800 1.00 93.75 87 LEU A C 1
ATOM 732 O O . LEU A 1 87 ? -3.963 5.837 -1.134 1.00 93.75 87 LEU A O 1
ATOM 736 N N . LYS A 1 88 ? -5.041 4.709 0.485 1.00 95.00 88 LYS A N 1
ATOM 737 C CA . LYS A 1 88 ? -4.432 5.424 1.618 1.00 95.00 88 LYS A CA 1
ATOM 738 C C . LYS A 1 88 ? -3.900 4.435 2.667 1.00 95.00 88 LYS A C 1
ATOM 740 O O . LYS A 1 88 ? -4.531 4.280 3.710 1.00 95.00 88 LYS A O 1
ATOM 745 N N . PRO A 1 89 ? -2.746 3.773 2.436 1.00 94.38 89 PRO A N 1
ATOM 746 C CA . PRO A 1 89 ? -2.244 2.677 3.280 1.00 94.38 89 PRO A CA 1
ATOM 747 C C . PRO A 1 89 ? -2.063 3.005 4.768 1.00 94.38 89 PRO A C 1
ATOM 749 O O . PRO A 1 89 ? -2.114 2.101 5.599 1.00 94.38 89 PRO A O 1
ATOM 752 N N . ASP A 1 90 ? -1.857 4.283 5.094 1.00 96.25 90 ASP A N 1
ATOM 753 C CA . ASP A 1 90 ? -1.646 4.778 6.455 1.00 96.25 90 ASP A CA 1
ATOM 754 C C . ASP A 1 90 ? -2.934 5.240 7.166 1.00 96.25 90 ASP A C 1
ATOM 756 O O . ASP A 1 90 ? -2.902 5.497 8.368 1.00 96.25 90 ASP A O 1
ATOM 760 N N . LEU A 1 91 ? -4.071 5.309 6.460 1.00 97.31 91 LEU A N 1
ATOM 761 C CA . LEU A 1 91 ? -5.364 5.735 7.004 1.00 97.31 91 LEU A CA 1
ATOM 762 C C . LEU A 1 91 ? -6.180 4.525 7.477 1.00 97.31 91 LEU A C 1
ATOM 764 O O . LEU A 1 91 ? -6.422 3.602 6.697 1.00 97.31 91 LEU A O 1
ATOM 768 N N . PHE A 1 92 ? -6.613 4.510 8.733 1.00 97.06 92 PHE A N 1
ATOM 769 C CA . PHE A 1 92 ? -7.335 3.387 9.340 1.00 97.06 92 PHE A CA 1
ATOM 770 C C . PHE A 1 92 ? -8.610 3.855 10.046 1.00 97.06 92 PHE A C 1
ATOM 772 O O . PHE A 1 92 ? -8.630 4.922 10.661 1.00 97.06 92 PHE A O 1
ATOM 779 N N . SER A 1 93 ? -9.648 3.019 10.008 1.00 97.00 93 SER A N 1
ATOM 780 C CA . SER A 1 93 ? -10.779 3.089 10.938 1.00 97.00 93 SER A CA 1
ATOM 781 C C . SER A 1 93 ? -10.492 2.295 12.218 1.00 97.00 93 SER A C 1
ATOM 783 O O . SER A 1 93 ? -9.516 1.535 12.295 1.00 97.00 93 SER A O 1
ATOM 785 N N . ILE A 1 94 ? -11.338 2.451 13.241 1.00 96.38 94 ILE A N 1
ATOM 786 C CA . ILE A 1 94 ? -11.238 1.643 14.469 1.00 96.38 94 ILE A CA 1
ATOM 787 C C . ILE A 1 94 ? -11.478 0.168 14.132 1.00 96.38 94 ILE A C 1
ATOM 789 O O . ILE A 1 94 ? -10.724 -0.688 14.605 1.00 96.38 94 ILE A O 1
ATOM 793 N N . GLN A 1 95 ? -12.462 -0.116 13.273 1.00 96.50 95 GLN A N 1
ATOM 794 C CA .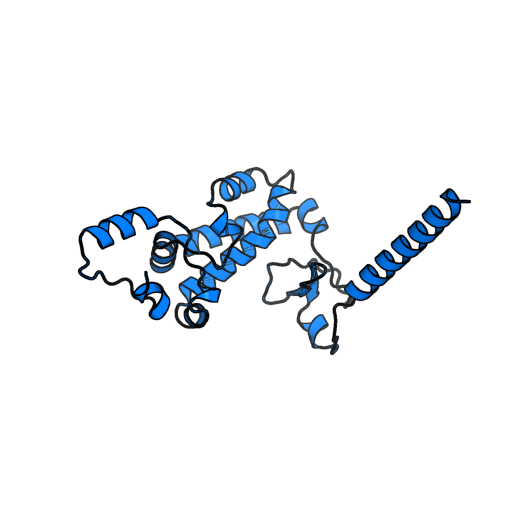 GLN A 1 95 ? -12.740 -1.470 12.808 1.00 96.50 95 GLN A CA 1
ATOM 795 C C . GLN A 1 95 ? -11.526 -2.083 12.109 1.00 96.50 95 GLN A C 1
ATOM 797 O O . GLN A 1 95 ? -11.104 -3.176 12.475 1.00 96.50 95 GLN A O 1
ATOM 802 N N . ASN A 1 96 ? -10.875 -1.359 11.190 1.00 96.31 96 ASN A N 1
ATOM 803 C CA . ASN A 1 96 ? -9.689 -1.895 10.522 1.00 96.31 96 ASN A CA 1
ATOM 804 C C . ASN A 1 96 ? -8.586 -2.250 11.533 1.00 96.31 96 ASN A C 1
ATOM 806 O O . ASN A 1 96 ? -7.935 -3.280 11.391 1.00 96.31 96 ASN A O 1
ATOM 810 N N . MET A 1 97 ? -8.368 -1.435 12.573 1.00 96.50 97 MET A N 1
ATOM 811 C CA . MET A 1 97 ? -7.384 -1.748 13.621 1.00 96.50 97 MET A CA 1
ATOM 812 C C . MET A 1 97 ? -7.769 -2.993 14.438 1.00 96.50 97 MET A C 1
ATOM 814 O O . MET A 1 97 ? -6.883 -3.761 14.828 1.00 96.50 97 MET A O 1
ATOM 818 N N . LEU A 1 98 ? -9.065 -3.223 14.673 1.00 96.62 98 LEU A N 1
ATOM 819 C CA . LEU A 1 98 ? -9.568 -4.456 15.287 1.00 96.62 98 LEU A CA 1
ATOM 820 C C . LEU A 1 98 ? -9.317 -5.671 14.383 1.00 96.62 98 LEU A C 1
ATOM 822 O O . LEU A 1 98 ? -8.801 -6.681 14.864 1.00 96.62 98 LEU A O 1
ATOM 826 N N . ASP A 1 99 ? -9.565 -5.551 13.080 1.00 96.81 99 ASP A N 1
ATOM 827 C CA . ASP A 1 99 ? -9.341 -6.631 12.109 1.00 96.81 99 ASP A CA 1
ATOM 828 C C . ASP A 1 99 ? -7.846 -6.936 11.908 1.00 96.81 99 ASP A C 1
ATOM 830 O O . ASP A 1 99 ? -7.443 -8.072 11.641 1.00 96.81 99 ASP A O 1
ATOM 834 N N . VAL A 1 100 ? -6.982 -5.926 12.064 1.00 97.25 100 VAL A N 1
ATOM 835 C CA . VAL A 1 100 ? -5.525 -6.122 12.140 1.00 97.25 100 VAL A CA 1
ATOM 836 C C . VAL A 1 100 ? -5.172 -6.940 13.380 1.00 97.25 100 VAL A C 1
ATOM 838 O O . VAL A 1 100 ? -4.341 -7.847 13.294 1.00 97.25 100 VAL A O 1
ATOM 841 N N . LYS A 1 101 ? -5.780 -6.629 14.532 1.00 96.12 101 LYS A N 1
ATOM 842 C CA . LYS A 1 101 ? -5.535 -7.355 15.784 1.00 96.12 101 LYS A CA 1
ATOM 843 C C . LYS A 1 101 ? -6.032 -8.801 15.714 1.00 96.12 101 LYS A C 1
ATOM 845 O O . LYS A 1 101 ? -5.329 -9.682 16.205 1.00 96.12 101 LYS A O 1
ATOM 850 N N . SER A 1 102 ? -7.196 -9.052 15.112 1.00 96.31 102 SER A N 1
ATOM 851 C CA . SER A 1 102 ? -7.711 -10.414 14.894 1.00 96.31 102 SER A CA 1
ATOM 852 C C . SER A 1 102 ? -6.900 -11.182 13.838 1.00 96.31 102 SER A C 1
ATOM 854 O O . SER A 1 102 ? -6.886 -12.413 13.825 1.00 96.31 102 SER A O 1
ATOM 856 N N . GLY A 1 103 ? -6.195 -10.460 12.962 1.00 95.81 103 GLY A N 1
ATOM 857 C CA . GLY A 1 103 ? -5.418 -11.008 11.852 1.00 95.81 103 GLY A CA 1
ATOM 858 C C . GLY A 1 103 ? -6.255 -11.307 10.606 1.00 95.81 103 GLY A C 1
ATOM 859 O O . GLY A 1 103 ? -5.702 -11.765 9.603 1.00 95.81 103 GLY A O 1
ATOM 860 N N . GLU A 1 104 ? -7.560 -11.040 10.642 1.00 96.25 104 GLU A N 1
ATOM 861 C CA . GLU A 1 104 ? -8.481 -11.259 9.527 1.00 96.25 104 GLU A CA 1
ATOM 862 C C . GLU A 1 104 ? -8.116 -10.390 8.322 1.00 96.25 104 GLU A C 1
ATOM 864 O O . GLU A 1 104 ? -7.908 -10.913 7.221 1.00 96.25 104 GLU A O 1
ATOM 869 N N . LEU A 1 105 ? -7.916 -9.085 8.545 1.00 95.75 105 LEU A N 1
ATOM 870 C CA . LEU A 1 105 ? -7.541 -8.161 7.474 1.00 95.75 105 LEU A CA 1
ATOM 871 C C . LEU A 1 105 ? -6.203 -8.563 6.845 1.00 95.75 105 LEU A C 1
ATOM 873 O O . LEU A 1 105 ? -6.064 -8.577 5.626 1.00 95.75 105 LEU A O 1
ATOM 877 N N . GLY A 1 106 ? -5.230 -8.974 7.662 1.00 96.94 106 GLY A N 1
ATOM 878 C CA . GLY A 1 106 ? -3.937 -9.454 7.170 1.00 96.94 106 GLY A CA 1
ATOM 879 C C . GLY A 1 106 ? -4.062 -10.648 6.225 1.00 96.94 106 GLY A C 1
ATOM 880 O O . GLY A 1 106 ? -3.478 -10.626 5.142 1.00 96.94 106 GLY A O 1
ATOM 881 N N . LYS A 1 107 ? -4.853 -11.661 6.598 1.00 97.12 107 LYS A N 1
ATOM 882 C CA . LYS A 1 107 ? -5.089 -12.853 5.766 1.00 97.12 107 LYS A CA 1
ATOM 883 C C . LYS A 1 107 ? -5.816 -12.505 4.466 1.00 97.12 107 LYS A C 1
ATOM 885 O O . LYS A 1 107 ? -5.407 -12.978 3.406 1.00 97.12 107 LYS A O 1
ATOM 890 N N . LYS A 1 108 ? -6.851 -11.658 4.541 1.00 95.81 108 LYS A N 1
ATOM 891 C CA . LYS A 1 108 ? -7.640 -11.211 3.382 1.00 95.81 108 LYS A CA 1
ATOM 892 C C . LYS A 1 108 ? -6.781 -10.465 2.360 1.00 95.81 108 LYS A C 1
ATOM 894 O O . LYS A 1 108 ? -6.847 -10.753 1.169 1.00 95.81 108 LYS A O 1
ATOM 899 N N . LEU A 1 109 ? -5.948 -9.528 2.813 1.00 97.06 109 LEU A N 1
ATOM 900 C CA . LEU A 1 109 ? -5.066 -8.784 1.910 1.00 97.06 109 LEU A CA 1
ATOM 901 C C . LEU A 1 109 ? -3.978 -9.689 1.325 1.00 97.06 109 LEU A C 1
ATOM 903 O O . LEU A 1 109 ? -3.689 -9.611 0.134 1.00 97.06 109 LEU A O 1
ATOM 907 N N . GLN A 1 110 ? -3.404 -10.581 2.135 1.00 97.56 110 GLN A N 1
ATOM 908 C CA . GLN A 1 110 ? -2.366 -11.500 1.676 1.00 97.56 110 GLN A CA 1
ATOM 909 C C . GLN A 1 110 ? -2.869 -12.446 0.575 1.00 97.56 110 GLN A C 1
ATOM 911 O O . GLN A 1 110 ? -2.183 -12.619 -0.434 1.00 97.56 110 GLN A O 1
ATOM 916 N N . SER A 1 111 ? -4.052 -13.046 0.736 1.00 96.94 111 SER A N 1
ATOM 917 C CA . SER A 1 111 ? -4.618 -13.953 -0.273 1.00 96.94 111 SER A CA 1
ATOM 918 C C . SER A 1 111 ? -4.904 -13.234 -1.595 1.00 96.94 111 SER A C 1
ATOM 920 O O . SER A 1 111 ? -4.619 -13.773 -2.673 1.00 96.94 111 SER A O 1
ATOM 922 N N . LEU A 1 112 ? -5.390 -11.992 -1.518 1.00 96.44 112 LEU A N 1
ATOM 923 C CA . LEU A 1 112 ? -5.629 -11.149 -2.684 1.00 96.44 112 LEU A CA 1
ATOM 924 C C . LEU A 1 112 ? -4.321 -10.801 -3.404 1.00 96.44 112 LEU A C 1
ATOM 926 O O . LEU A 1 112 ? -4.220 -10.994 -4.613 1.00 96.44 112 LEU A O 1
ATOM 930 N N . ILE A 1 113 ? -3.289 -10.382 -2.666 1.00 97.25 113 ILE A N 1
ATOM 931 C CA . ILE A 1 113 ? -1.964 -10.072 -3.229 1.00 97.25 113 ILE A CA 1
ATOM 932 C C . ILE A 1 113 ? -1.366 -11.289 -3.934 1.00 97.25 113 ILE A C 1
ATOM 934 O O . ILE A 1 113 ? -0.865 -11.156 -5.048 1.00 97.25 113 ILE A O 1
ATOM 938 N N . ILE A 1 114 ? -1.437 -12.478 -3.327 1.00 97.31 114 ILE A N 1
ATOM 939 C CA . ILE A 1 114 ? -0.936 -13.717 -3.942 1.00 97.31 114 ILE A CA 1
ATOM 940 C C . ILE A 1 114 ? -1.658 -13.990 -5.267 1.00 97.31 114 ILE A C 1
ATOM 942 O O . ILE A 1 114 ? -1.012 -14.299 -6.270 1.00 97.31 114 ILE A O 1
ATOM 946 N N . SER A 1 115 ? -2.982 -13.838 -5.287 1.00 96.94 115 SER A N 1
ATOM 947 C CA . SER A 1 115 ? -3.800 -14.063 -6.484 1.00 96.94 115 SER A CA 1
ATOM 948 C C . SER A 1 115 ? -3.470 -13.062 -7.595 1.00 96.94 115 SER A C 1
ATOM 950 O O . SER A 1 115 ? -3.247 -13.459 -8.743 1.00 96.94 115 SER A O 1
ATOM 952 N N . CYS A 1 116 ? -3.348 -11.778 -7.250 1.00 96.81 116 CYS A N 1
ATOM 953 C CA . CYS A 1 116 ? -2.965 -10.726 -8.186 1.00 96.81 116 CYS A CA 1
ATOM 954 C C . CYS A 1 116 ? -1.545 -10.916 -8.725 1.00 96.81 116 CYS A C 1
ATOM 956 O O . CYS A 1 116 ? -1.335 -10.850 -9.935 1.00 96.81 116 CYS A O 1
ATOM 958 N N . ASN A 1 117 ? -0.579 -11.229 -7.862 1.00 96.06 117 ASN A N 1
ATOM 959 C CA . ASN A 1 117 ? 0.801 -11.479 -8.277 1.00 96.06 117 ASN A CA 1
ATOM 960 C C . ASN A 1 117 ? 0.906 -12.694 -9.195 1.00 96.06 117 ASN A C 1
ATOM 962 O O . ASN A 1 117 ? 1.588 -12.632 -10.218 1.00 96.06 117 ASN A O 1
ATOM 966 N N . LYS A 1 118 ? 0.181 -13.776 -8.889 1.00 96.75 118 LYS A N 1
ATOM 967 C CA . LYS A 1 118 ? 0.116 -14.949 -9.767 1.00 96.75 118 LYS A CA 1
ATOM 968 C C . LYS A 1 118 ? -0.404 -14.573 -11.153 1.00 96.75 118 LYS A C 1
ATOM 970 O O . LYS A 1 118 ? 0.136 -15.055 -12.145 1.00 96.75 118 LYS A O 1
ATOM 975 N N . HIS A 1 119 ? -1.418 -13.714 -11.246 1.00 96.88 119 HIS A N 1
ATOM 976 C CA . HIS A 1 119 ? -1.880 -13.216 -12.539 1.00 96.88 119 HIS A CA 1
ATOM 977 C C . HIS A 1 119 ? -0.807 -12.374 -13.237 1.00 96.88 119 HIS A C 1
ATOM 979 O O . HIS A 1 119 ? -0.470 -12.650 -14.385 1.00 96.88 119 HIS A O 1
ATOM 985 N N . ILE A 1 120 ? -0.235 -11.386 -12.547 1.00 96.38 120 ILE A N 1
ATOM 986 C CA . ILE A 1 120 ? 0.717 -10.430 -13.126 1.00 96.38 120 ILE A CA 1
ATOM 987 C C . ILE A 1 120 ? 1.959 -11.129 -13.689 1.00 96.38 120 ILE A C 1
ATOM 989 O O . ILE A 1 120 ? 2.385 -10.811 -14.797 1.00 96.38 120 ILE A O 1
ATOM 993 N N . VAL A 1 121 ? 2.504 -12.114 -12.972 1.00 94.00 121 VAL A N 1
ATOM 994 C CA . VAL A 1 121 ? 3.691 -12.870 -13.406 1.00 94.00 121 VAL A CA 1
ATOM 995 C C . VAL A 1 121 ? 3.391 -13.783 -14.600 1.00 94.00 121 VAL A C 1
ATOM 997 O O . VAL A 1 121 ? 4.277 -14.028 -15.415 1.00 94.00 121 VAL A O 1
ATOM 1000 N N . ASN A 1 122 ? 2.153 -14.260 -14.751 1.00 95.38 122 ASN A N 1
ATOM 1001 C CA . ASN A 1 122 ? 1.766 -15.152 -15.851 1.00 95.38 122 ASN A CA 1
ATOM 1002 C C . ASN A 1 122 ? 1.117 -14.419 -17.041 1.00 95.38 122 ASN A C 1
ATOM 1004 O O . ASN A 1 122 ? 0.993 -14.989 -18.122 1.00 95.38 122 ASN A O 1
ATOM 1008 N N . CYS A 1 123 ? 0.721 -13.155 -16.881 1.00 96.31 123 CYS A N 1
ATOM 1009 C CA . CYS A 1 123 ? 0.070 -12.368 -17.922 1.00 96.31 123 CYS A CA 1
ATOM 1010 C C . CYS A 1 123 ? 1.081 -11.514 -18.696 1.00 96.31 123 CYS A C 1
ATOM 1012 O O . CYS A 1 123 ? 1.688 -10.594 -18.149 1.00 96.31 123 CYS A O 1
ATOM 1014 N N . GLN A 1 124 ? 1.211 -11.754 -20.004 1.00 94.81 124 GLN A N 1
ATOM 1015 C CA . GLN A 1 124 ? 2.125 -10.990 -20.862 1.00 94.81 124 GLN A CA 1
ATOM 1016 C C . GLN A 1 124 ? 1.811 -9.483 -20.879 1.00 94.81 124 GLN A C 1
ATOM 1018 O O . GLN A 1 124 ? 2.738 -8.678 -20.848 1.00 94.81 124 GLN A O 1
ATOM 1023 N N . LEU A 1 125 ? 0.529 -9.090 -20.846 1.00 95.44 125 LEU A N 1
ATOM 1024 C CA . LEU A 1 125 ? 0.138 -7.673 -20.795 1.00 95.44 125 LEU A CA 1
ATOM 1025 C C . LEU A 1 125 ? 0.582 -6.993 -19.496 1.00 95.44 125 LEU A C 1
ATOM 1027 O O . LEU A 1 125 ? 1.066 -5.864 -19.528 1.00 95.44 125 LEU A O 1
ATOM 1031 N N . CYS A 1 126 ? 0.442 -7.668 -18.353 1.00 95.94 126 CYS A N 1
ATOM 1032 C CA . CYS A 1 126 ? 0.908 -7.129 -17.078 1.00 95.94 126 CYS A CA 1
ATOM 1033 C C . CYS A 1 126 ? 2.439 -7.064 -17.030 1.00 95.94 126 CYS A C 1
ATOM 1035 O O . CYS A 1 126 ? 2.988 -6.054 -16.598 1.00 95.94 126 CYS A O 1
ATOM 1037 N N . ARG A 1 127 ? 3.135 -8.096 -17.526 1.00 94.50 127 ARG A N 1
ATOM 1038 C CA . ARG A 1 127 ? 4.607 -8.110 -17.596 1.00 94.50 127 ARG A CA 1
ATOM 1039 C C . ARG A 1 127 ? 5.163 -7.004 -18.485 1.00 94.50 127 ARG A C 1
ATOM 1041 O O . ARG A 1 127 ? 6.157 -6.395 -18.112 1.00 94.50 127 ARG A O 1
ATOM 1048 N N . ALA A 1 128 ? 4.513 -6.714 -19.612 1.00 93.00 128 ALA A N 1
ATOM 1049 C CA . ALA A 1 128 ? 4.913 -5.633 -20.514 1.00 93.00 128 ALA A CA 1
ATOM 1050 C C . ALA A 1 128 ? 4.823 -4.239 -19.864 1.00 93.00 128 ALA A C 1
ATOM 1052 O O . ALA A 1 128 ? 5.514 -3.320 -20.289 1.00 93.00 128 ALA A O 1
ATOM 1053 N N . ARG A 1 129 ? 3.995 -4.084 -18.821 1.00 93.44 129 ARG A N 1
ATOM 1054 C CA . ARG A 1 129 ? 3.896 -2.862 -18.003 1.00 93.44 129 ARG A CA 1
ATOM 1055 C C . ARG A 1 129 ? 4.863 -2.834 -16.820 1.00 93.44 129 ARG A C 1
ATOM 1057 O O . ARG A 1 129 ? 4.924 -1.833 -16.108 1.00 93.44 129 ARG A O 1
ATOM 1064 N N . GLY A 1 130 ? 5.575 -3.930 -16.571 1.00 92.50 130 GLY A N 1
ATOM 1065 C CA . GLY A 1 130 ? 6.625 -3.969 -15.567 1.00 92.50 130 GLY A CA 1
ATOM 1066 C C . GLY A 1 130 ? 7.821 -3.109 -15.975 1.00 92.50 130 GLY A C 1
ATOM 1067 O O . GLY A 1 130 ? 7.903 -2.587 -17.086 1.00 92.50 130 GLY A O 1
ATOM 1068 N N . PHE A 1 131 ? 8.759 -2.941 -15.053 1.00 94.00 131 PHE A N 1
ATOM 1069 C CA . PHE A 1 131 ? 9.907 -2.061 -15.250 1.00 94.00 131 PHE A CA 1
ATOM 1070 C C . PHE A 1 131 ? 11.160 -2.868 -15.570 1.00 94.00 131 PHE A C 1
ATOM 1072 O O . PHE A 1 131 ? 11.295 -4.004 -15.136 1.00 94.00 131 PHE A O 1
ATOM 1079 N N . VAL A 1 132 ? 12.117 -2.267 -16.268 1.00 93.06 132 VAL A N 1
ATOM 1080 C CA . VAL A 1 132 ? 13.455 -2.843 -16.449 1.00 93.06 132 VAL A CA 1
ATOM 1081 C C . VAL A 1 132 ? 14.464 -1.887 -15.837 1.00 93.06 132 VAL A C 1
ATOM 1083 O O . VAL A 1 132 ? 14.360 -0.667 -15.979 1.00 93.06 132 VAL A O 1
ATOM 1086 N N . CYS A 1 133 ? 15.439 -2.433 -15.118 1.00 92.94 133 CYS A N 1
ATOM 1087 C CA . CYS A 1 133 ? 16.457 -1.619 -14.477 1.00 92.94 133 CYS A CA 1
ATOM 1088 C C . CYS A 1 133 ? 17.472 -1.109 -15.510 1.00 92.94 133 CYS A C 1
ATOM 1090 O O . CYS A 1 133 ? 18.369 -1.845 -15.903 1.00 92.94 133 CYS A O 1
ATOM 1092 N N . GLU A 1 134 ? 17.404 0.179 -15.858 1.00 89.31 134 GLU A N 1
ATOM 1093 C CA . GLU A 1 134 ? 18.319 0.832 -16.821 1.00 89.31 134 GLU A CA 1
ATOM 1094 C C . GLU A 1 134 ? 19.800 0.825 -16.382 1.00 89.31 134 GLU A C 1
ATOM 1096 O O . GLU A 1 134 ? 20.696 1.143 -17.157 1.00 89.31 134 GLU A O 1
ATOM 1101 N N . MET A 1 135 ? 20.070 0.493 -15.118 1.00 87.38 135 MET A N 1
ATOM 1102 C CA . MET A 1 135 ? 21.409 0.521 -14.525 1.00 87.38 135 MET A CA 1
ATOM 1103 C C . MET A 1 135 ? 22.133 -0.826 -14.629 1.00 87.38 135 MET A C 1
ATOM 1105 O O . MET A 1 135 ? 23.313 -0.912 -14.287 1.00 87.38 135 MET A O 1
ATOM 1109 N N . CYS A 1 136 ? 21.458 -1.890 -15.062 1.00 88.38 136 CYS A N 1
ATOM 1110 C CA . CYS A 1 136 ? 22.068 -3.205 -15.225 1.00 88.38 136 CYS A CA 1
ATOM 1111 C C . CYS A 1 136 ? 21.644 -3.851 -16.539 1.00 88.38 136 CYS A C 1
ATOM 1113 O O . CYS A 1 136 ? 20.567 -3.578 -17.045 1.00 88.38 136 CYS A O 1
ATOM 1115 N N . ASN A 1 137 ? 22.454 -4.782 -17.036 1.00 82.50 137 ASN A N 1
ATOM 1116 C CA . ASN A 1 137 ? 22.149 -5.513 -18.265 1.00 82.50 137 ASN A CA 1
ATOM 1117 C C . ASN A 1 137 ? 21.265 -6.755 -18.029 1.00 82.50 137 ASN A C 1
ATOM 1119 O O . ASN A 1 137 ? 21.307 -7.713 -18.795 1.00 82.50 137 ASN A O 1
ATOM 1123 N N . LYS A 1 138 ? 20.520 -6.789 -16.915 1.00 86.19 138 LYS A N 1
ATOM 1124 C CA . LYS A 1 138 ? 19.592 -7.881 -16.609 1.00 86.19 138 LYS A CA 1
ATOM 1125 C C . LYS A 1 138 ? 18.218 -7.518 -17.165 1.00 86.19 138 LYS A C 1
ATOM 1127 O O . LYS A 1 138 ? 17.598 -6.585 -16.666 1.00 86.19 138 LYS A O 1
ATOM 1132 N N . ASN A 1 139 ? 17.721 -8.298 -18.124 1.00 83.19 139 ASN A N 1
ATOM 1133 C CA . ASN A 1 139 ? 16.359 -8.179 -18.670 1.00 83.19 139 ASN A CA 1
ATOM 1134 C C . ASN A 1 139 ? 15.285 -8.769 -17.734 1.00 83.19 139 ASN A C 1
ATOM 1136 O O . ASN A 1 139 ? 14.311 -9.381 -18.170 1.00 83.19 139 ASN A O 1
ATOM 1140 N N . GLU A 1 140 ? 15.475 -8.610 -16.428 1.00 90.94 140 GLU A N 1
ATOM 1141 C CA . GLU A 1 140 ? 14.499 -9.016 -15.428 1.00 90.94 140 GLU A CA 1
ATOM 1142 C C . GLU A 1 140 ? 13.435 -7.925 -15.277 1.00 90.94 140 GLU A C 1
ATOM 1144 O O . GLU A 1 140 ? 13.753 -6.735 -15.195 1.00 90.94 140 GLU A O 1
ATOM 1149 N N . VAL A 1 141 ? 12.168 -8.342 -15.249 1.00 93.44 141 VAL A N 1
ATOM 1150 C CA . VAL A 1 141 ? 11.039 -7.436 -15.043 1.00 93.44 141 VAL A CA 1
ATOM 1151 C C . VAL A 1 141 ? 10.895 -7.161 -13.551 1.00 93.44 141 VAL A C 1
ATOM 1153 O O . VAL A 1 141 ? 10.737 -8.081 -12.756 1.00 93.44 141 VAL A O 1
ATOM 1156 N N . LEU A 1 142 ? 10.919 -5.886 -13.188 1.00 94.94 142 LEU A N 1
ATOM 1157 C CA . LEU A 1 142 ? 10.750 -5.390 -11.834 1.00 94.94 142 LEU A CA 1
ATOM 1158 C C . LEU A 1 142 ? 9.320 -4.942 -11.592 1.00 94.94 142 LEU A C 1
ATOM 1160 O O . LEU A 1 142 ? 8.716 -4.251 -12.421 1.00 94.94 142 LEU A O 1
ATOM 1164 N N . PHE A 1 143 ? 8.832 -5.250 -10.396 1.00 95.50 143 PHE A N 1
ATOM 1165 C CA . PHE A 1 143 ? 7.540 -4.792 -9.926 1.00 95.50 143 PHE A CA 1
ATOM 1166 C C . PHE A 1 143 ? 7.684 -3.811 -8.751 1.00 95.50 143 PHE A C 1
ATOM 1168 O O . PHE A 1 143 ? 8.490 -4.042 -7.848 1.00 95.50 143 PHE A O 1
ATOM 1175 N N . PRO A 1 144 ? 6.903 -2.712 -8.717 1.00 94.38 144 PRO A N 1
ATOM 1176 C CA . PRO A 1 144 ? 7.011 -1.690 -7.670 1.00 94.38 144 PRO A CA 1
ATOM 1177 C C . PRO A 1 144 ? 6.774 -2.184 -6.236 1.00 94.38 144 PRO A C 1
ATOM 1179 O O . PRO A 1 144 ? 7.255 -1.560 -5.292 1.00 94.38 144 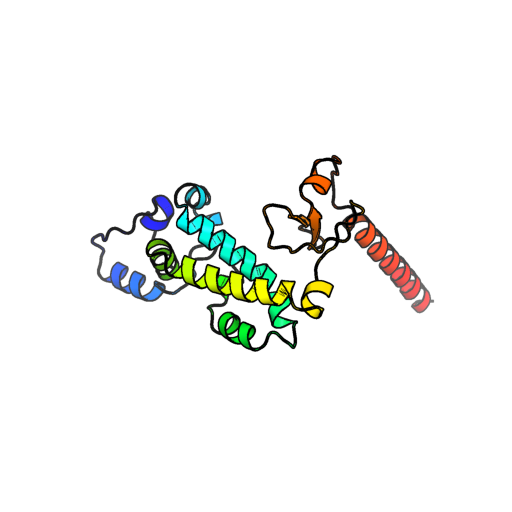PRO A O 1
ATOM 1182 N N . TRP A 1 145 ? 6.015 -3.269 -6.065 1.00 95.00 145 TRP A N 1
ATOM 1183 C CA . TRP A 1 145 ? 5.644 -3.824 -4.758 1.00 95.00 145 TRP A CA 1
ATOM 1184 C C . TRP A 1 145 ? 6.666 -4.817 -4.183 1.00 95.00 145 TRP A C 1
ATOM 1186 O O . TRP A 1 145 ? 6.490 -5.284 -3.052 1.00 95.00 145 TRP A O 1
ATOM 1196 N N . ASP A 1 146 ? 7.748 -5.111 -4.912 1.00 94.25 146 ASP A N 1
ATOM 1197 C CA . ASP A 1 146 ? 8.858 -5.952 -4.447 1.00 94.25 146 ASP A CA 1
ATOM 1198 C C . ASP A 1 146 ? 9.867 -5.126 -3.638 1.00 94.25 146 ASP A C 1
ATOM 1200 O O . ASP A 1 146 ? 11.047 -4.984 -3.974 1.00 94.25 146 ASP A O 1
ATOM 1204 N N . PHE A 1 147 ? 9.396 -4.574 -2.516 1.00 92.69 147 PHE A N 1
ATOM 1205 C CA . PHE A 1 147 ? 10.150 -3.631 -1.684 1.00 92.69 147 PHE A CA 1
ATOM 1206 C C . PHE A 1 147 ? 11.487 -4.177 -1.165 1.00 92.69 147 PHE A C 1
ATOM 1208 O O . PHE A 1 147 ? 12.321 -3.400 -0.711 1.00 92.69 147 PHE A O 1
ATOM 1215 N N . GLY A 1 148 ? 11.720 -5.492 -1.184 1.00 92.00 148 GLY A N 1
ATOM 1216 C CA . GLY A 1 148 ? 12.985 -6.101 -0.761 1.00 92.00 148 GLY A CA 1
ATOM 1217 C C . GLY A 1 148 ? 14.125 -5.914 -1.766 1.00 92.00 148 GLY A C 1
ATOM 1218 O O . GLY A 1 148 ? 15.278 -5.753 -1.364 1.00 92.00 148 GLY A O 1
ATOM 1219 N N . THR A 1 149 ? 13.814 -5.886 -3.060 1.00 92.69 149 THR A N 1
ATOM 1220 C CA . THR A 1 149 ? 14.804 -5.909 -4.151 1.00 92.69 149 THR A CA 1
ATOM 1221 C C . THR A 1 149 ? 14.724 -4.681 -5.048 1.00 92.69 149 THR A C 1
ATOM 1223 O O . THR A 1 149 ? 15.722 -4.349 -5.691 1.00 92.69 149 THR A O 1
ATOM 1226 N N . VAL A 1 150 ? 13.590 -3.979 -5.051 1.00 94.38 150 VAL A N 1
ATOM 1227 C CA . VAL A 1 150 ? 13.305 -2.846 -5.933 1.00 94.38 150 VAL A CA 1
ATOM 1228 C C . VAL A 1 150 ? 13.260 -1.531 -5.150 1.00 94.38 150 VAL A C 1
ATOM 1230 O O . VAL A 1 150 ? 12.752 -1.456 -4.030 1.00 94.38 150 VAL A O 1
ATOM 1233 N N . THR A 1 151 ? 13.801 -0.479 -5.761 1.00 92.31 151 THR A N 1
ATOM 1234 C CA . THR A 1 151 ? 13.631 0.923 -5.372 1.00 92.31 151 THR A CA 1
ATOM 1235 C C . THR A 1 151 ? 12.894 1.644 -6.493 1.00 92.31 151 THR A C 1
ATOM 1237 O O . THR A 1 151 ? 13.316 1.587 -7.649 1.00 92.31 151 THR A O 1
ATOM 1240 N N . ARG A 1 152 ? 11.821 2.359 -6.151 1.00 92.75 152 ARG A N 1
ATOM 1241 C CA . ARG A 1 152 ? 11.063 3.210 -7.073 1.00 92.75 152 ARG A CA 1
ATOM 1242 C C . ARG A 1 152 ? 11.421 4.679 -6.844 1.00 92.75 152 ARG A C 1
ATOM 1244 O O . ARG A 1 152 ? 11.414 5.138 -5.706 1.00 92.75 152 ARG A O 1
ATOM 1251 N N . CYS A 1 153 ? 11.713 5.411 -7.914 1.00 92.00 153 CYS A N 1
ATOM 1252 C CA . CYS A 1 153 ? 11.891 6.861 -7.861 1.00 92.00 153 CYS A CA 1
ATOM 1253 C C . CYS A 1 153 ? 10.553 7.544 -7.544 1.00 92.00 153 CYS A C 1
ATOM 1255 O O . CYS A 1 153 ? 9.535 7.221 -8.158 1.00 92.00 153 CYS A O 1
ATOM 1257 N N . VAL A 1 154 ? 10.561 8.485 -6.600 1.00 88.94 154 VAL A N 1
ATOM 1258 C CA . VAL A 1 154 ? 9.357 9.217 -6.181 1.00 88.94 154 VAL A CA 1
ATOM 1259 C C . VAL A 1 154 ? 8.872 10.205 -7.243 1.00 88.94 154 VAL A C 1
ATOM 1261 O O . VAL A 1 154 ? 7.665 10.340 -7.406 1.00 88.94 154 VAL A O 1
ATOM 1264 N N . ASP A 1 155 ? 9.785 10.795 -8.021 1.00 90.00 155 ASP A N 1
ATOM 1265 C CA . ASP A 1 155 ? 9.450 11.838 -8.998 1.00 90.00 155 ASP A CA 1
ATOM 1266 C C . ASP A 1 155 ? 8.931 11.254 -10.318 1.00 90.00 155 ASP A C 1
ATOM 1268 O O . ASP A 1 155 ? 7.871 11.631 -10.805 1.00 90.00 155 ASP A O 1
ATOM 1272 N N . CYS A 1 156 ? 9.666 10.305 -10.912 1.00 91.75 156 CYS A N 1
ATOM 1273 C CA . CYS A 1 156 ? 9.321 9.751 -12.230 1.00 91.75 156 CYS A CA 1
ATOM 1274 C C . CYS A 1 156 ? 8.682 8.357 -12.184 1.00 91.75 156 CYS A C 1
ATOM 1276 O O . CYS A 1 156 ? 8.339 7.802 -13.228 1.00 91.75 156 CYS A O 1
ATOM 1278 N N . GLY A 1 157 ? 8.602 7.729 -11.008 1.00 90.94 157 GLY A N 1
ATOM 1279 C CA . GLY A 1 157 ? 8.018 6.397 -10.843 1.00 90.94 157 GLY A CA 1
ATOM 1280 C C . GLY A 1 157 ? 8.818 5.231 -11.433 1.00 90.94 157 GLY A C 1
ATOM 1281 O O . GLY A 1 157 ? 8.333 4.102 -11.401 1.00 90.94 157 GLY A O 1
ATOM 1282 N N . SER A 1 158 ? 10.029 5.464 -11.951 1.00 92.94 158 SER A N 1
ATOM 1283 C CA . SER A 1 158 ? 10.872 4.395 -12.511 1.00 92.94 158 SER A CA 1
ATOM 1284 C C . SER A 1 158 ? 11.426 3.482 -11.427 1.00 92.94 158 SER A C 1
ATOM 1286 O O . SER A 1 158 ? 11.785 3.949 -10.346 1.00 92.94 158 SER A O 1
ATOM 1288 N N . CYS A 1 159 ? 11.517 2.186 -11.726 1.00 94.19 159 CYS A N 1
ATOM 1289 C CA . CYS A 1 159 ? 11.984 1.174 -10.786 1.00 94.19 159 CYS A CA 1
ATOM 1290 C C . CYS A 1 159 ? 13.381 0.663 -11.144 1.00 94.19 159 CYS A C 1
ATOM 1292 O O . CYS A 1 159 ? 13.699 0.409 -12.305 1.00 94.19 159 CYS A O 1
ATOM 1294 N N . TYR A 1 160 ? 14.199 0.469 -10.116 1.00 93.44 160 TYR A N 1
ATOM 1295 C CA . TYR A 1 160 ? 15.573 -0.004 -10.215 1.00 93.44 160 TYR A CA 1
ATOM 1296 C C . TYR A 1 160 ? 15.826 -1.072 -9.157 1.00 93.44 160 TYR A C 1
ATOM 1298 O O . TYR A 1 160 ? 15.209 -1.061 -8.095 1.00 93.44 160 TYR A O 1
ATOM 1306 N N . HIS A 1 161 ? 16.787 -1.962 -9.388 1.00 93.81 161 HIS A N 1
ATOM 1307 C CA . HIS A 1 161 ? 17.274 -2.817 -8.313 1.00 93.81 161 HIS A CA 1
ATOM 1308 C C . HIS A 1 161 ? 17.888 -1.965 -7.198 1.00 93.81 161 HIS A C 1
ATOM 1310 O O . HIS A 1 161 ? 18.730 -1.104 -7.465 1.00 93.81 161 HIS A O 1
ATOM 1316 N N . LYS A 1 162 ? 17.560 -2.274 -5.940 1.00 91.56 162 LYS A N 1
ATOM 1317 C CA . LYS A 1 162 ? 18.151 -1.646 -4.748 1.00 91.56 162 LYS A CA 1
ATOM 1318 C C . LYS A 1 162 ? 19.670 -1.650 -4.800 1.00 91.56 162 LYS A C 1
ATOM 1320 O O . LYS A 1 162 ? 20.288 -0.620 -4.555 1.00 91.56 162 LYS A O 1
ATOM 1325 N N . LYS A 1 163 ? 20.264 -2.789 -5.168 1.00 90.88 163 LYS A N 1
ATOM 1326 C CA . LYS A 1 163 ? 21.718 -2.923 -5.310 1.00 90.88 163 LYS A CA 1
ATOM 1327 C C . LYS A 1 163 ? 22.257 -1.939 -6.346 1.00 90.88 163 LYS A C 1
ATOM 1329 O O . LYS A 1 163 ? 23.140 -1.172 -6.014 1.00 90.88 163 LYS A O 1
ATOM 1334 N N . CYS A 1 164 ? 21.675 -1.890 -7.545 1.00 89.94 164 CYS A N 1
ATOM 1335 C CA . CYS A 1 164 ? 22.129 -0.997 -8.615 1.00 89.94 164 CYS A CA 1
ATOM 1336 C C . CYS A 1 164 ? 21.970 0.489 -8.275 1.00 89.94 164 CYS A C 1
ATOM 1338 O O . CYS A 1 164 ? 22.806 1.290 -8.686 1.00 89.94 164 CYS A O 1
ATOM 1340 N N . TYR A 1 165 ? 20.912 0.847 -7.543 1.00 87.56 165 TYR A N 1
ATOM 1341 C CA . TYR A 1 165 ? 20.645 2.226 -7.145 1.00 87.56 165 TYR A CA 1
ATOM 1342 C C . TYR A 1 165 ? 21.642 2.717 -6.081 1.00 87.56 165 TYR A C 1
ATOM 1344 O O . TYR A 1 165 ? 22.218 3.788 -6.232 1.00 87.56 165 TYR A O 1
ATOM 1352 N N . HIS A 1 166 ? 21.908 1.911 -5.043 1.00 84.00 166 HIS A N 1
ATOM 1353 C CA . HIS A 1 166 ? 22.788 2.310 -3.936 1.00 84.00 166 HIS A CA 1
ATOM 1354 C C . HIS A 1 166 ? 24.279 2.062 -4.220 1.00 84.00 166 HIS A C 1
ATOM 1356 O O . HIS A 1 166 ? 25.112 2.882 -3.850 1.00 84.00 166 HIS A O 1
ATOM 1362 N N . SER A 1 167 ? 24.646 0.960 -4.889 1.00 76.06 167 SER A N 1
ATOM 1363 C CA . SER A 1 167 ? 26.058 0.569 -5.066 1.00 76.06 167 SER A CA 1
ATOM 1364 C C . SER A 1 167 ? 26.838 1.500 -5.987 1.00 76.06 167 SER A C 1
ATOM 1366 O O . SER A 1 167 ? 28.060 1.538 -5.930 1.00 76.06 167 SER A O 1
ATOM 1368 N N . ARG A 1 168 ? 26.146 2.207 -6.881 1.00 66.38 168 ARG A N 1
ATOM 1369 C CA . ARG A 1 168 ? 26.769 3.124 -7.839 1.00 66.38 168 ARG A CA 1
ATOM 1370 C C . ARG A 1 168 ? 26.858 4.560 -7.319 1.00 66.38 168 ARG A C 1
ATOM 1372 O O . ARG A 1 168 ? 27.228 5.435 -8.091 1.00 66.38 168 ARG A O 1
ATOM 1379 N N . GLY A 1 169 ? 26.500 4.804 -6.051 1.00 62.53 169 GLY A N 1
ATOM 1380 C CA . GLY A 1 169 ? 26.562 6.134 -5.438 1.00 62.53 169 GLY A CA 1
ATOM 1381 C C . GLY A 1 169 ? 25.750 7.181 -6.199 1.00 62.53 169 GLY A C 1
ATOM 1382 O O . GLY A 1 169 ? 26.130 8.343 -6.232 1.00 62.53 169 GLY A O 1
ATOM 1383 N N . VAL A 1 170 ? 24.676 6.759 -6.873 1.00 65.94 170 VAL A N 1
ATOM 1384 C CA . VAL A 1 170 ? 23.905 7.623 -7.764 1.00 65.94 170 VAL A CA 1
ATOM 1385 C C . VAL A 1 170 ? 23.111 8.614 -6.906 1.00 65.94 170 VAL A C 1
ATOM 1387 O O . VAL A 1 170 ? 22.207 8.183 -6.189 1.00 65.94 170 VAL A O 1
ATOM 1390 N N . PRO A 1 171 ? 23.414 9.925 -6.963 1.00 69.06 171 PRO A N 1
ATOM 1391 C CA . PRO A 1 171 ? 22.776 10.907 -6.089 1.00 69.06 171 PRO A CA 1
ATOM 1392 C C . PRO A 1 171 ? 21.320 11.182 -6.489 1.00 69.06 171 PRO A C 1
ATOM 1394 O O . PRO A 1 171 ? 20.529 11.634 -5.668 1.00 69.06 171 PRO A O 1
ATOM 1397 N N . ALA A 1 172 ? 20.955 10.902 -7.745 1.00 77.62 172 ALA A N 1
ATOM 1398 C CA . ALA A 1 172 ? 19.640 11.193 -8.301 1.00 77.62 172 ALA A CA 1
ATOM 1399 C C . ALA A 1 172 ? 19.239 10.186 -9.388 1.00 77.62 172 ALA A C 1
ATOM 1401 O O . ALA A 1 172 ? 20.080 9.663 -10.115 1.00 77.62 172 ALA A O 1
ATOM 1402 N N . CYS A 1 173 ? 17.937 9.942 -9.544 1.00 89.06 173 CYS A N 1
ATOM 1403 C CA . CYS A 1 173 ? 17.411 9.031 -10.561 1.00 89.06 173 CYS A CA 1
ATOM 1404 C C . CYS A 1 173 ? 17.939 9.371 -11.977 1.00 89.06 173 CYS A C 1
ATOM 1406 O O . CYS A 1 173 ? 17.780 10.508 -12.416 1.00 89.06 173 CYS A O 1
ATOM 1408 N N . PRO A 1 174 ? 18.479 8.402 -12.749 1.00 87.12 174 PRO A N 1
ATOM 1409 C CA . PRO A 1 174 ? 19.075 8.655 -14.070 1.00 87.12 174 PRO A CA 1
ATOM 1410 C C . PRO A 1 174 ? 18.050 9.039 -15.152 1.00 87.12 174 PRO A C 1
ATOM 1412 O O . PRO A 1 174 ? 18.416 9.480 -16.245 1.00 87.12 174 PRO A O 1
ATOM 1415 N N . ARG A 1 175 ? 16.752 8.841 -14.891 1.00 90.00 175 ARG A N 1
ATOM 1416 C CA . ARG A 1 175 ? 15.671 9.193 -15.818 1.00 90.00 175 ARG A CA 1
ATOM 1417 C C . ARG A 1 175 ? 15.159 10.616 -15.614 1.00 90.00 175 ARG A C 1
ATOM 1419 O O . ARG A 1 175 ? 14.833 11.266 -16.602 1.00 90.00 175 ARG A O 1
ATOM 1426 N N . CYS A 1 176 ? 15.122 11.123 -14.380 1.00 91.38 176 CYS A N 1
ATOM 1427 C CA . CYS A 1 176 ? 14.571 12.452 -14.094 1.00 91.38 176 CYS A CA 1
ATOM 1428 C C . CYS A 1 176 ? 15.273 13.582 -14.877 1.00 91.38 176 CYS A C 1
ATOM 1430 O O . CYS A 1 176 ? 14.562 14.336 -15.540 1.00 91.38 176 CYS A O 1
ATOM 1432 N N . PRO A 1 177 ? 16.621 13.671 -14.937 1.00 89.44 177 PRO A N 1
ATOM 1433 C CA . PRO A 1 177 ? 17.300 14.698 -15.732 1.00 89.44 177 PRO A CA 1
ATOM 1434 C C . PRO A 1 177 ? 16.953 14.638 -17.223 1.00 89.44 177 PRO A C 1
ATOM 1436 O O . PRO A 1 177 ? 16.817 15.673 -17.869 1.00 89.44 177 PRO A O 1
ATOM 1439 N N . ARG A 1 178 ? 16.757 13.428 -17.772 1.00 89.75 178 ARG A N 1
ATOM 1440 C CA . ARG A 1 178 ? 16.340 13.244 -19.170 1.00 89.75 178 ARG A CA 1
ATOM 1441 C C . ARG A 1 178 ? 14.926 13.770 -19.402 1.00 89.75 178 ARG A C 1
ATOM 1443 O O . ARG A 1 178 ? 14.707 14.459 -20.390 1.00 89.75 178 ARG A O 1
ATOM 1450 N N . ILE A 1 179 ? 13.996 13.499 -18.485 1.00 88.81 179 ILE A N 1
ATOM 1451 C CA . ILE A 1 179 ? 12.618 14.014 -18.559 1.00 88.81 179 ILE A CA 1
ATOM 1452 C C . ILE A 1 179 ? 12.615 15.546 -18.504 1.00 88.81 179 ILE A C 1
ATOM 1454 O O . ILE A 1 179 ? 12.003 16.175 -19.362 1.00 88.81 179 ILE A O 1
ATOM 1458 N N . VAL A 1 180 ? 13.348 16.145 -17.559 1.00 89.88 180 VAL A N 1
ATOM 1459 C CA . VAL A 1 180 ? 13.463 17.611 -17.435 1.00 89.88 180 VAL A CA 1
ATOM 1460 C C . VAL A 1 180 ? 14.050 18.224 -18.709 1.00 89.88 180 VAL A C 1
ATOM 1462 O O . VAL A 1 180 ? 13.509 19.191 -19.239 1.00 89.88 180 VAL A O 1
ATOM 1465 N N . ALA A 1 181 ? 15.112 17.631 -19.260 1.00 89.31 181 ALA A N 1
ATOM 1466 C CA . ALA A 1 181 ? 15.710 18.104 -20.504 1.00 89.31 181 ALA A CA 1
ATOM 1467 C C . ALA A 1 181 ? 14.741 18.016 -21.700 1.00 89.31 181 ALA A C 1
ATOM 1469 O O . ALA A 1 181 ? 14.732 18.913 -22.541 1.00 89.31 181 ALA A O 1
ATOM 1470 N N . MET A 1 182 ? 13.919 16.963 -21.785 1.00 88.12 182 MET A N 1
ATOM 1471 C CA . MET A 1 182 ? 12.893 16.826 -22.830 1.00 88.12 182 MET A CA 1
ATOM 1472 C C . MET A 1 182 ? 11.766 17.855 -22.665 1.00 88.12 182 MET A C 1
ATOM 1474 O O . MET A 1 182 ? 11.346 18.459 -23.652 1.00 88.12 182 MET A O 1
ATOM 1478 N N . PHE A 1 183 ? 11.324 18.106 -21.432 1.00 88.31 183 PHE A N 1
ATOM 1479 C CA . PHE A 1 183 ? 10.322 19.129 -21.132 1.00 88.31 183 PHE A CA 1
ATOM 1480 C C . PHE A 1 183 ? 10.813 20.530 -21.527 1.00 88.31 183 PHE A C 1
ATOM 1482 O O . PHE A 1 183 ? 10.145 21.227 -22.287 1.00 88.31 183 PHE A O 1
ATOM 1489 N N . ASN A 1 184 ? 12.038 20.896 -21.134 1.00 88.50 184 ASN A N 1
ATOM 1490 C CA . ASN A 1 184 ? 12.628 22.197 -21.468 1.00 88.50 184 ASN A CA 1
ATOM 1491 C C . ASN A 1 184 ? 12.793 22.404 -22.983 1.00 88.50 184 ASN A C 1
ATOM 1493 O O . ASN A 1 184 ? 12.615 23.513 -23.479 1.00 88.50 184 ASN A O 1
ATOM 1497 N N . ARG A 1 185 ? 13.109 21.343 -23.743 1.00 83.19 185 ARG A N 1
ATOM 1498 C CA . ARG A 1 185 ? 13.160 21.413 -25.216 1.00 83.19 185 ARG A CA 1
ATOM 1499 C C . ARG A 1 185 ? 11.793 21.706 -25.828 1.00 83.19 185 ARG A C 1
ATOM 1501 O O . ARG A 1 185 ? 11.733 22.455 -26.794 1.00 83.19 185 ARG A O 1
ATOM 1508 N N . THR A 1 186 ? 10.736 21.124 -25.269 1.00 79.50 186 THR A N 1
ATOM 1509 C CA . THR A 1 186 ? 9.361 21.313 -25.751 1.00 79.50 186 THR A CA 1
ATOM 1510 C C . THR A 1 186 ? 8.891 22.744 -25.477 1.00 79.50 186 THR A C 1
ATOM 1512 O O . THR A 1 186 ? 8.396 23.403 -26.384 1.00 79.50 186 THR A O 1
ATOM 1515 N N . ASN A 1 187 ? 9.152 23.279 -24.279 1.00 77.19 187 ASN A N 1
ATOM 1516 C CA . ASN A 1 187 ? 8.813 24.670 -23.954 1.00 77.19 187 ASN A CA 1
ATOM 1517 C C . ASN A 1 187 ? 9.572 25.675 -24.828 1.00 77.19 187 ASN A C 1
ATOM 1519 O O . ASN A 1 187 ? 8.958 26.563 -25.402 1.00 77.19 187 ASN A O 1
ATOM 1523 N N . ASN A 1 188 ? 10.877 25.473 -25.038 1.00 71.62 188 ASN A N 1
ATOM 1524 C CA . ASN A 1 188 ? 11.668 26.347 -25.910 1.00 71.62 188 ASN A CA 1
ATOM 1525 C C . ASN A 1 188 ? 11.211 26.317 -27.383 1.00 71.62 188 ASN A C 1
ATOM 1527 O O . ASN A 1 188 ? 11.533 27.234 -28.137 1.00 71.62 188 ASN A O 1
ATOM 1531 N N . GLN A 1 189 ? 10.532 25.254 -27.829 1.00 66.12 189 GLN A N 1
ATOM 1532 C CA . GLN A 1 189 ? 9.928 25.191 -29.164 1.00 66.12 189 GLN A CA 1
ATOM 1533 C C . GLN A 1 189 ? 8.589 25.932 -29.214 1.00 66.12 189 GLN A C 1
ATOM 1535 O O . GLN A 1 189 ? 8.348 26.638 -30.190 1.00 66.12 189 GLN A O 1
ATOM 1540 N N . ASN A 1 190 ? 7.777 25.837 -28.160 1.00 63.38 190 ASN A N 1
ATOM 1541 C CA . ASN A 1 190 ? 6.513 26.566 -28.049 1.00 63.38 190 ASN A CA 1
ATOM 1542 C C . ASN A 1 190 ? 6.744 28.083 -27.918 1.00 63.38 190 ASN A C 1
ATOM 1544 O O . ASN A 1 190 ? 6.150 28.844 -28.673 1.00 63.38 190 ASN A O 1
ATOM 1548 N N . ASP A 1 191 ? 7.707 28.523 -27.098 1.00 61.28 191 ASP A N 1
ATOM 1549 C CA . ASP A 1 191 ? 8.067 29.948 -26.963 1.00 61.28 191 ASP A CA 1
ATOM 1550 C C . ASP A 1 191 ? 8.558 30.556 -28.293 1.00 61.28 191 ASP A C 1
ATOM 1552 O O . ASP A 1 191 ? 8.344 31.734 -28.584 1.00 61.28 191 ASP A O 1
ATOM 1556 N N . ARG A 1 192 ? 9.208 29.744 -29.139 1.00 57.41 192 ARG A N 1
ATOM 1557 C CA . ARG A 1 192 ? 9.631 30.135 -30.495 1.00 57.41 192 ARG A CA 1
ATOM 1558 C C . ARG A 1 192 ? 8.490 30.140 -31.510 1.00 57.41 192 ARG A C 1
ATOM 1560 O O . ARG A 1 192 ? 8.623 30.799 -32.532 1.00 57.41 192 ARG A O 1
ATOM 1567 N N . GLN A 1 193 ? 7.412 29.397 -31.278 1.00 56.47 193 GLN A N 1
ATOM 1568 C CA . GLN A 1 193 ? 6.228 29.415 -32.140 1.00 56.47 193 GLN A CA 1
ATOM 1569 C C . GLN A 1 193 ? 5.299 30.577 -31.773 1.00 56.47 193 GLN A C 1
ATOM 1571 O O . GLN A 1 193 ? 4.844 31.280 -32.672 1.00 56.47 193 GLN A O 1
ATOM 1576 N N . ASP A 1 194 ? 5.114 30.869 -30.485 1.00 53.69 194 ASP A N 1
ATOM 1577 C CA . ASP A 1 194 ? 4.281 31.989 -30.023 1.00 53.69 194 ASP A CA 1
ATOM 1578 C C . ASP A 1 194 ? 4.875 33.365 -30.376 1.00 53.69 194 ASP A C 1
ATOM 1580 O O . ASP A 1 194 ? 4.142 34.316 -30.647 1.00 53.69 194 ASP A O 1
ATOM 1584 N N . SER A 1 195 ? 6.204 33.468 -30.469 1.00 53.50 195 SER A N 1
ATOM 1585 C CA . SER A 1 195 ? 6.892 34.687 -30.924 1.00 53.50 195 SER A CA 1
ATOM 1586 C C . SER A 1 195 ? 6.829 34.918 -32.442 1.00 53.50 195 SER A C 1
ATOM 1588 O O . SER A 1 195 ? 7.039 36.043 -32.887 1.00 53.50 195 SER A O 1
ATOM 1590 N N . VAL A 1 196 ? 6.494 33.898 -33.241 1.00 54.66 196 VAL A N 1
ATOM 1591 C CA . VAL A 1 196 ? 6.321 34.020 -34.705 1.00 54.66 196 VAL A CA 1
ATOM 1592 C C . VAL A 1 196 ? 4.879 34.387 -35.078 1.00 54.66 196 VAL A C 1
ATOM 1594 O O . VAL A 1 196 ? 4.658 35.003 -36.113 1.00 54.66 196 VAL A O 1
ATOM 1597 N N . VAL A 1 197 ? 3.891 34.067 -34.235 1.00 53.03 197 VAL A N 1
ATOM 1598 C CA . VAL A 1 197 ? 2.466 34.371 -34.495 1.00 53.03 197 VAL A CA 1
ATOM 1599 C C . VAL A 1 197 ? 2.100 35.832 -34.171 1.00 53.03 197 VAL A C 1
ATOM 1601 O O . VAL A 1 197 ? 1.071 36.323 -34.624 1.00 53.03 197 VAL A O 1
ATOM 1604 N N . GLN A 1 198 ? 2.947 36.554 -33.431 1.00 47.34 198 GLN A N 1
ATOM 1605 C CA . GLN A 1 198 ? 2.784 37.992 -33.153 1.00 47.34 198 GLN A CA 1
ATOM 1606 C C . GLN A 1 198 ? 3.574 38.912 -34.108 1.00 47.34 198 GLN A C 1
ATOM 1608 O O . GLN A 1 198 ? 3.701 40.103 -33.825 1.00 47.34 198 GLN A O 1
ATOM 1613 N N . SER A 1 199 ? 4.119 38.371 -35.206 1.00 43.50 199 SER A N 1
A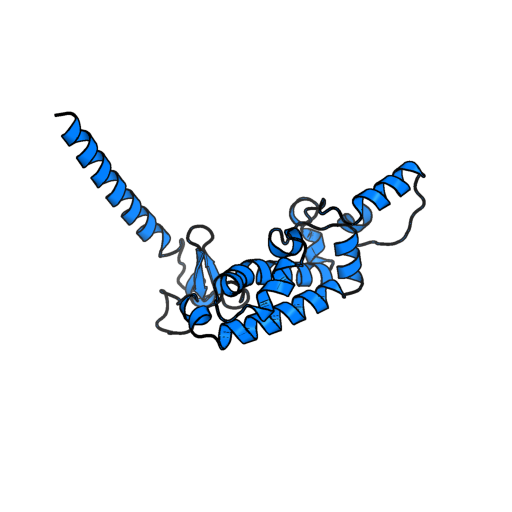TOM 1614 C CA . SER A 1 199 ? 4.864 39.116 -36.239 1.00 43.50 199 SER A CA 1
ATOM 1615 C C . SER A 1 199 ? 4.009 39.428 -37.462 1.00 43.50 199 SER A C 1
ATOM 1617 O O . SER A 1 199 ? 3.362 38.483 -37.965 1.00 43.50 199 SER A O 1
#

Sequence (199 aa):
PGRIIAKWDFSKYPVSCFSFALLEQMLFDPLFNIADLNSVLYKRARGLDRVRLYRLQLYYIKDFIFSCRYADRLKEPLDTMEAHIILKPDLFSIQNMLDVKSGELGKKLQSLIISCNKHIVNCQLCRARGFVCEMCNKNEVLFPWDFGTVTRCVDCGSCYHKKCYHSRGVPACPRCPRIVAMFNRTNNQNDRQDSVVQS

Organism: NCBI:txid143950

pLDDT: mean 90.97, std 10.36, range [43.5, 98.0]

InterPro domains:
  IPR025258 Rubicon Homology Domain [PF13901] (1-179)
  IPR025258 Rubicon Homology Domain [SM01175] (1-183)
  IPR052428 Autophagy and Host Defense Regulator [PTHR45971] (1-182)

Secondary structure (DSSP, 8-state):
-HHHHHH---------HHHHHHHHHTSS---EEHHHHHTHHHHH-HHHHHHHHHHHHHHHHHHHHHT-TT-HHHHHHHHSS-HHHHH-TTEE-HHHHHHHHHTHHHHHHHHHHHHHHHHHHH-HHHHHTSEE-TTSS--PEE-TT-TTTEEE-TTT--EEEHHHHHHTT-SS-SSHHHHHHHHHHHHHHHHHHHHHHT-

Radius of gyration: 22.24 Å; chains: 1; bounding box: 50×54×67 Å

Foldseek 3Di:
DVCCLPPVDDDDDDDDPVVVVVCVVQQQPQDDQSCVRPVCVCVVQVLLVLLLLLLALLLQLLVLQVPDPVNVVLNVLVVVDDPCSNNPSRTDGNNRSVCSVVCVSVVSSVVSSVVSVVCLVPDPSNQVVFADAPQDPDPDGDGPSPVVFWDADPPPRHIHGPCSCPVVVDPDDPVVVVVVVVVVVVVVVVVVVVVVVVD